Protein AF-A0A0W8D7P4-F1 (afdb_monomer)

Foldseek 3Di:
DDDDDPPPVVVVVVVVVVVVVVVVVVVCLVVLVVVLVVVLDPPDDDDDDDDDDDDDDDDDDDDDDDPPPPVDPPVVVLLVLLVVPDPVSVVVSLVSCLVVLPDLVVLCVSCVVVQLVCLVPQNLPRPSLVSSLVSNVSSCVSVVHCSSPPLSNVLSSVVVRDPLLSVLVVLLVLCVVPSRNVVSVRNLVVSLVSCVVVVPDLVNLCVVNVVVVVVVVVDDDPDSSNVSSVVSNVVNVVVVVVD

Radius of gyration: 23.19 Å; Cα contacts (8 Å, |Δi|>4): 140; chains: 1; bounding box: 66×66×74 Å

Mean predicted aligned error: 15.29 Å

pLDDT: mean 71.5, std 24.11, range [25.22, 95.88]

Secondary structure (DSSP, 8-state):
-----SSSSHHHHHHHHHHHHHHHHHHHHHHHHHHHHTTSS------PPP----------------------TTHHHHHHHHHT--HHHHHHHHHHHHHTT--HHHHHHHHHHHHHHGGGS-GGG-HHHHHHHHHHHHHHHHTT-GGGS-HHHHHHHHHHHS-HHHHHHHHHHHTTSTTTHHHHHHHHHHHHHHHHHTT--HHHHHHHTTHHHHHHTT--SSSHHHHHHHHHHHHHHHHHTT-

Nearest PDB structures (foldseek):
  7xvi-assembly1_A  TM=5.937E-01  e=1.234E-03  Phytophthora infestans
  5zc3-assembly1_A  TM=5.383E-01  e=1.294E-03  Phytophthora capsici
  5zc3-assembly1_B  TM=5.394E-01  e=1.805E-03  Phytophthora capsici
  3rib-assembly2_B  TM=2.902E-01  e=3.979E+00  Homo sapiens

Sequence (243 aa):
MRTPCALLLLVTLVAVIDIASALKKATISKVTARNLLSLTGPNDDTTPESFLQNSGAAHSESATNTEYRIAIPGLSNIAKLASDFSPLTQKVAFQLWLQQQTSPTIVFNLLNAKMLKNMGTNLEKNTELLDWLRYTMAYREMLGSSKFYPDGKIYLHLLNLAPETSLAFFFQSLRKTADLKMVGENLQTAQYKLWWKLRMEPSDLAKSLGITELLESGKVMSDPRFIIYFGYAEVWLRKIKLN

InterPro domains:
  IPR031825 RXLR phytopathogen effector protein [PF16810] (4-132)
  IPR040786 RXLR phytopathogen effector protein, WY-domain [PF18634] (138-188)

Structure (mmCIF, N/CA/C/O backbone):
data_AF-A0A0W8D7P4-F1
#
_entry.id   AF-A0A0W8D7P4-F1
#
loop_
_atom_site.group_PDB
_atom_site.id
_atom_site.type_symbol
_atom_site.label_atom_id
_atom_site.label_alt_id
_atom_site.label_comp_id
_atom_site.label_asym_id
_atom_site.label_entity_id
_atom_site.label_seq_id
_atom_site.pdbx_PDB_ins_code
_atom_site.Cartn_x
_atom_site.Cartn_y
_atom_site.Cartn_z
_atom_site.occupancy
_atom_site.B_iso_or_equiv
_atom_site.auth_seq_id
_atom_site.auth_comp_id
_atom_site.auth_asym_id
_atom_site.auth_atom_id
_atom_site.pdbx_PDB_model_num
ATOM 1 N N . MET A 1 1 ? -5.581 35.857 -52.094 1.00 38.41 1 MET A N 1
ATOM 2 C CA . MET A 1 1 ? -6.481 34.721 -52.395 1.00 38.41 1 MET A CA 1
ATOM 3 C C . MET A 1 1 ? -5.974 33.483 -51.668 1.00 38.41 1 MET A C 1
ATOM 5 O O . MET A 1 1 ? -4.826 33.149 -51.901 1.00 38.41 1 MET A O 1
ATOM 9 N N . ARG A 1 2 ? -6.858 32.835 -50.879 1.00 40.09 2 ARG A N 1
ATOM 10 C CA . ARG A 1 2 ? -6.846 31.420 -50.413 1.00 40.09 2 ARG A CA 1
ATOM 11 C C . ARG A 1 2 ? -5.683 30.992 -49.489 1.00 40.09 2 ARG A C 1
ATOM 13 O O . ARG A 1 2 ? -4.539 31.173 -49.856 1.00 40.09 2 ARG A O 1
ATOM 20 N N . THR A 1 3 ? -5.830 30.374 -48.315 1.00 45.12 3 THR A N 1
ATOM 21 C CA . THR A 1 3 ? -6.933 29.932 -47.426 1.00 45.12 3 THR A CA 1
ATOM 22 C C . THR A 1 3 ? -6.277 29.533 -46.082 1.00 45.12 3 THR A C 1
ATOM 24 O O . THR A 1 3 ? -5.167 29.001 -46.114 1.00 45.12 3 THR A O 1
ATOM 27 N N . PRO A 1 4 ? -6.936 29.701 -44.920 1.00 49.75 4 PRO A N 1
ATOM 28 C CA . PRO A 1 4 ? -6.490 29.171 -43.632 1.00 49.75 4 PRO A CA 1
ATOM 29 C C . PRO A 1 4 ? -7.066 27.759 -43.432 1.00 49.75 4 PRO A C 1
ATOM 31 O O . PRO A 1 4 ? -8.275 27.606 -43.306 1.00 49.75 4 PRO A O 1
ATOM 34 N N . CYS A 1 5 ? -6.234 26.714 -43.428 1.00 46.41 5 CYS A N 1
ATOM 35 C CA . CYS A 1 5 ? -6.723 25.334 -43.241 1.00 46.41 5 CYS A CA 1
ATOM 36 C C . CYS A 1 5 ? -5.917 24.502 -42.228 1.00 46.41 5 CYS A C 1
ATOM 38 O O . CYS A 1 5 ? -6.330 23.405 -41.871 1.00 46.41 5 CYS A O 1
ATOM 40 N N . ALA A 1 6 ? -4.793 25.017 -41.719 1.00 43.00 6 ALA A N 1
ATOM 41 C CA . ALA A 1 6 ? -3.897 24.236 -40.862 1.00 43.00 6 ALA A CA 1
ATOM 42 C C . ALA A 1 6 ? -4.240 24.288 -39.360 1.00 43.00 6 ALA A C 1
ATOM 44 O O . ALA A 1 6 ? -3.878 23.372 -38.629 1.00 43.00 6 ALA A O 1
ATOM 45 N N . LEU A 1 7 ? -4.960 25.312 -38.879 1.00 43.00 7 LEU A N 1
ATOM 46 C CA . LEU A 1 7 ? -5.228 25.462 -37.437 1.00 43.00 7 LEU A CA 1
ATOM 47 C C . LEU A 1 7 ? -6.451 24.683 -36.921 1.00 43.00 7 LEU A C 1
ATOM 49 O O . LEU A 1 7 ? -6.564 24.469 -35.718 1.00 43.00 7 LEU A O 1
ATOM 53 N N . LEU A 1 8 ? -7.350 24.227 -37.798 1.00 42.00 8 LEU A N 1
ATOM 54 C CA . LEU A 1 8 ? -8.586 23.542 -37.386 1.00 42.00 8 LEU A CA 1
ATOM 55 C C . LEU A 1 8 ? -8.423 22.029 -37.155 1.00 42.00 8 LEU A C 1
ATOM 57 O O . LEU A 1 8 ? -9.276 21.429 -36.510 1.00 42.00 8 LEU A O 1
ATOM 61 N N . 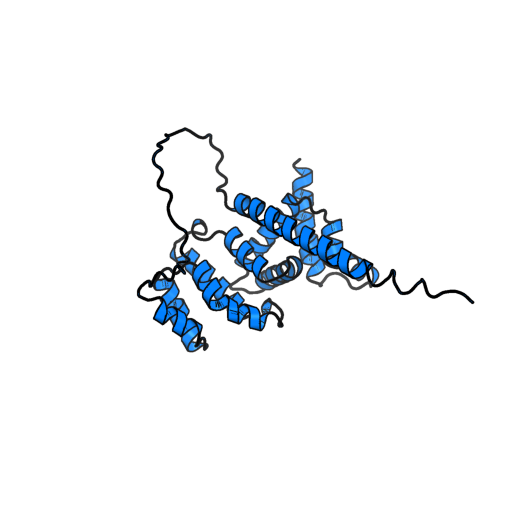LEU A 1 9 ? -7.319 21.417 -37.600 1.00 39.22 9 LEU A N 1
ATOM 62 C CA . LEU A 1 9 ? -7.048 19.986 -37.377 1.00 39.22 9 LEU A CA 1
ATOM 63 C C . LEU A 1 9 ? -6.340 19.684 -36.045 1.00 39.22 9 LEU A C 1
ATOM 65 O O . LEU A 1 9 ? -6.323 18.537 -35.605 1.00 39.22 9 LEU A O 1
ATOM 69 N N . LEU A 1 10 ? -5.787 20.698 -35.372 1.00 37.38 10 LEU A N 1
ATOM 70 C CA . LEU A 1 10 ? -5.053 20.520 -34.112 1.00 37.38 10 LEU A CA 1
ATOM 71 C C . LEU A 1 10 ? -5.969 20.529 -32.876 1.00 37.38 10 LEU A C 1
ATOM 73 O O . LEU A 1 10 ? -5.620 19.951 -31.851 1.00 37.38 10 LEU A O 1
ATOM 77 N N . VAL A 1 11 ? -7.170 21.109 -32.979 1.00 38.22 11 VAL A N 1
ATOM 78 C CA . VAL A 1 11 ? -8.127 21.193 -31.858 1.00 38.22 11 VAL A CA 1
ATOM 79 C C . VAL A 1 11 ? -8.982 19.924 -31.721 1.00 38.22 11 VAL A C 1
ATOM 81 O O . VAL A 1 11 ? -9.426 19.598 -30.625 1.00 38.22 11 VAL A O 1
ATOM 84 N N . THR A 1 12 ? -9.152 19.128 -32.780 1.00 38.56 12 THR A N 1
ATOM 85 C CA . THR A 1 12 ? -9.920 17.871 -32.701 1.00 38.56 12 THR A CA 1
ATOM 86 C C . THR A 1 12 ? -9.100 16.674 -32.213 1.00 38.56 12 THR A C 1
ATOM 88 O O . THR A 1 12 ? -9.683 15.709 -31.725 1.00 38.56 12 THR A O 1
ATOM 91 N N . LEU A 1 13 ? -7.761 16.715 -32.283 1.00 37.06 13 LEU A N 1
ATOM 92 C CA . LEU A 1 13 ? -6.924 15.595 -31.825 1.00 37.06 13 LEU A CA 1
ATOM 93 C C . LEU A 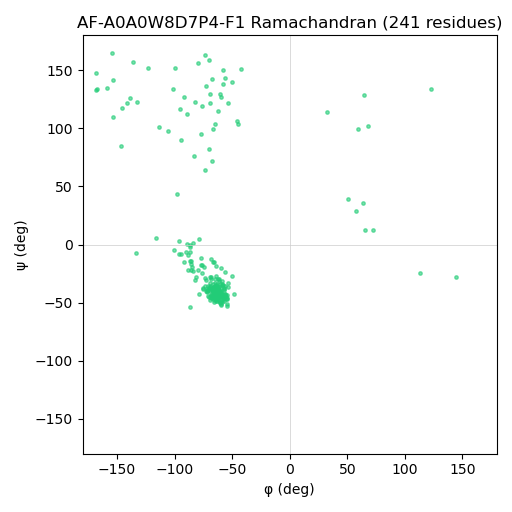1 13 ? -6.801 15.522 -30.292 1.00 37.06 13 LEU A C 1
ATOM 95 O O . LEU A 1 13 ? -6.586 14.444 -29.744 1.00 37.06 13 LEU A O 1
ATOM 99 N N . VAL A 1 14 ? -6.990 16.643 -29.588 1.00 39.34 14 VAL A N 1
ATOM 100 C CA . VAL A 1 14 ? -6.883 16.690 -28.118 1.00 39.34 14 VAL A CA 1
ATOM 101 C C . VAL A 1 14 ? -8.085 16.015 -27.438 1.00 39.34 14 VAL A C 1
ATOM 103 O O . VAL A 1 14 ? -7.920 15.392 -26.397 1.00 39.34 14 VAL A O 1
ATOM 106 N N . ALA A 1 15 ? -9.269 16.012 -28.060 1.00 38.38 15 ALA A N 1
ATOM 107 C CA . ALA A 1 15 ? -10.459 15.371 -27.486 1.00 38.38 15 ALA A CA 1
ATOM 108 C C . ALA A 1 15 ? -10.500 13.835 -27.664 1.00 38.38 15 ALA A C 1
ATOM 110 O O . ALA A 1 15 ? -11.166 13.140 -26.897 1.00 38.38 15 ALA A O 1
ATOM 111 N N . VAL A 1 16 ? -9.781 13.275 -28.646 1.00 37.31 16 VAL A N 1
ATOM 112 C CA . VAL A 1 16 ? -9.759 11.815 -28.892 1.00 37.31 16 VAL A CA 1
ATOM 113 C C . VAL A 1 16 ? -8.790 11.093 -27.946 1.00 37.31 16 VAL A C 1
ATOM 115 O O . VAL A 1 16 ? -9.027 9.940 -27.574 1.00 37.31 16 VAL A O 1
ATOM 118 N N . ILE A 1 17 ? -7.733 11.773 -27.488 1.00 39.72 17 ILE A N 1
ATOM 119 C CA . ILE A 1 17 ? -6.749 11.192 -26.562 1.00 39.72 17 ILE A CA 1
ATOM 120 C C . ILE A 1 17 ? -7.369 10.960 -25.175 1.00 39.72 17 ILE A C 1
ATOM 122 O O . ILE A 1 17 ? -7.095 9.930 -24.552 1.00 39.72 17 ILE A O 1
ATOM 126 N N . ASP A 1 18 ? -8.271 11.828 -24.713 1.00 43.47 18 ASP A N 1
ATOM 127 C CA . ASP A 1 18 ? -8.909 11.665 -23.400 1.00 43.47 18 ASP A CA 1
ATOM 128 C C . ASP A 1 18 ? -9.866 10.467 -23.340 1.00 43.47 18 ASP A C 1
ATOM 130 O O . ASP A 1 18 ? -9.891 9.738 -22.347 1.00 43.47 18 ASP A O 1
ATOM 134 N N . ILE A 1 19 ? -10.595 10.179 -24.421 1.00 36.84 19 ILE A N 1
ATOM 135 C CA . ILE A 1 19 ? -11.551 9.061 -24.444 1.00 36.84 19 ILE A CA 1
ATOM 136 C C . ILE A 1 19 ? -10.812 7.719 -24.470 1.00 36.84 19 ILE A C 1
ATOM 138 O O . ILE A 1 19 ? -11.183 6.804 -23.736 1.00 36.84 19 ILE A O 1
ATOM 142 N N . ALA A 1 20 ? -9.725 7.595 -25.239 1.00 37.03 20 ALA A N 1
ATOM 143 C CA . ALA A 1 20 ? -8.908 6.380 -25.252 1.00 37.03 20 ALA A CA 1
ATOM 144 C C . ALA A 1 20 ? -8.211 6.143 -23.899 1.00 37.03 20 ALA A C 1
ATOM 146 O O . ALA A 1 20 ? -8.159 5.010 -23.412 1.00 37.03 20 ALA A O 1
ATOM 147 N N . SER A 1 21 ? -7.738 7.213 -23.255 1.00 44.66 21 SER A N 1
ATOM 148 C CA . SER A 1 21 ? -7.123 7.169 -21.923 1.00 44.66 21 SER A CA 1
ATOM 149 C C . SER A 1 21 ? -8.130 6.760 -20.849 1.00 44.66 21 SER A C 1
ATOM 151 O O . SER A 1 21 ? -7.854 5.871 -20.041 1.00 44.66 21 SER A O 1
ATOM 153 N N . ALA A 1 22 ? -9.327 7.350 -20.872 1.00 39.66 22 ALA A N 1
ATOM 154 C CA . ALA A 1 22 ? -10.417 7.026 -19.961 1.00 39.66 22 ALA A CA 1
ATOM 155 C C . ALA A 1 22 ? -10.950 5.604 -20.183 1.00 39.66 22 ALA A C 1
ATOM 157 O O . ALA A 1 22 ? -11.201 4.891 -19.212 1.00 39.66 22 ALA A O 1
ATOM 158 N N . LEU A 1 23 ? -11.042 5.141 -21.434 1.00 31.02 23 LEU A N 1
ATOM 159 C CA . LEU A 1 23 ? -11.462 3.780 -21.768 1.00 31.02 23 LEU A CA 1
ATOM 160 C C . LEU A 1 23 ? -10.412 2.748 -21.334 1.00 31.02 23 LEU A C 1
ATOM 162 O O . LEU A 1 23 ? -10.768 1.706 -20.782 1.00 31.02 23 LEU A O 1
ATOM 166 N N . LYS A 1 24 ? -9.115 3.052 -21.488 1.00 41.41 24 LYS A N 1
ATOM 167 C CA . LYS A 1 24 ? -8.018 2.216 -20.978 1.00 41.41 24 LYS A CA 1
ATOM 168 C C . LYS A 1 24 ? -8.020 2.192 -19.448 1.00 41.41 24 LYS A C 1
ATOM 170 O O . LYS A 1 24 ? -7.913 1.119 -18.869 1.00 41.41 24 LYS A O 1
ATOM 175 N N . LYS A 1 25 ? -8.256 3.329 -18.783 1.00 43.59 25 LYS A N 1
ATOM 176 C CA . LYS A 1 25 ? -8.377 3.433 -17.316 1.00 43.59 25 LYS A CA 1
ATOM 177 C C . LYS A 1 25 ? -9.607 2.693 -16.773 1.00 43.59 25 LYS A C 1
ATOM 179 O O . LYS A 1 25 ? -9.494 2.016 -15.757 1.00 43.59 25 LYS A O 1
ATOM 184 N N . ALA A 1 26 ? -10.747 2.741 -17.465 1.00 35.81 26 ALA A N 1
ATOM 185 C CA . ALA A 1 26 ? -11.968 2.013 -17.108 1.00 35.81 26 ALA A CA 1
ATOM 186 C C . ALA A 1 26 ? -11.841 0.500 -17.359 1.00 35.81 26 ALA A C 1
ATOM 188 O O . ALA A 1 26 ? -12.288 -0.306 -16.544 1.00 35.81 26 ALA A O 1
ATOM 189 N N . THR A 1 27 ? -11.177 0.104 -18.448 1.00 35.72 27 THR A N 1
ATOM 190 C CA . THR A 1 27 ? -10.893 -1.306 -18.757 1.00 35.72 27 THR A CA 1
ATOM 191 C C . THR A 1 27 ? -9.886 -1.877 -17.767 1.00 35.72 27 THR A C 1
ATOM 193 O O . THR A 1 27 ? -10.123 -2.952 -17.225 1.00 35.72 27 THR A O 1
ATOM 196 N N . ILE A 1 28 ? -8.830 -1.127 -17.438 1.00 47.91 28 ILE A N 1
ATOM 197 C CA . ILE A 1 28 ? -7.901 -1.469 -16.360 1.00 47.91 28 ILE A CA 1
ATOM 198 C C . ILE A 1 28 ? -8.665 -1.537 -15.040 1.00 47.91 28 ILE A C 1
ATOM 200 O O . ILE A 1 28 ? -8.590 -2.560 -14.400 1.00 47.91 28 ILE A O 1
ATOM 204 N N . SER A 1 29 ? -9.489 -0.562 -14.656 1.00 44.88 29 SER A N 1
ATOM 205 C CA . SER A 1 29 ? -10.264 -0.620 -13.403 1.00 44.88 29 SER A CA 1
ATOM 206 C C . SER A 1 29 ? -11.162 -1.867 -13.308 1.00 44.88 29 SER A C 1
ATOM 208 O O . SER A 1 29 ? -11.170 -2.549 -12.284 1.00 44.88 29 SER A O 1
ATOM 210 N N . LYS A 1 30 ? -11.850 -2.246 -14.395 1.00 38.34 30 LYS A N 1
ATOM 211 C CA . LYS A 1 30 ? -12.759 -3.408 -14.432 1.00 38.34 30 LYS A CA 1
ATOM 212 C C . LYS A 1 30 ? -12.015 -4.751 -14.481 1.00 38.34 30 LYS A C 1
ATOM 214 O O . LYS A 1 30 ? -12.441 -5.713 -13.842 1.00 38.34 30 LYS A O 1
ATOM 219 N N . VAL A 1 31 ? -10.900 -4.822 -15.212 1.00 43.19 31 VAL A N 1
ATOM 220 C CA . VAL A 1 31 ? -10.013 -5.999 -15.279 1.00 43.19 31 VAL A CA 1
ATOM 221 C C . VAL A 1 31 ? -9.226 -6.153 -13.975 1.00 43.19 31 VAL A C 1
ATOM 223 O O . VAL A 1 31 ? -9.126 -7.254 -13.446 1.00 43.19 31 VAL A O 1
ATOM 226 N N . THR A 1 32 ? -8.756 -5.053 -13.399 1.00 48.03 32 THR A N 1
ATOM 227 C CA . THR A 1 32 ? -8.090 -4.971 -12.098 1.00 48.03 32 THR A CA 1
ATOM 228 C C . THR A 1 32 ? -9.042 -5.381 -10.983 1.00 48.03 32 THR A C 1
ATOM 230 O O . THR A 1 32 ? -8.671 -6.237 -10.195 1.00 48.03 32 THR A O 1
ATOM 233 N N . ALA A 1 33 ? -10.299 -4.926 -10.953 1.00 45.09 33 ALA A N 1
ATOM 234 C CA . ALA A 1 33 ? -11.278 -5.391 -9.964 1.00 45.09 33 ALA A CA 1
ATOM 235 C C . ALA A 1 33 ? -11.527 -6.912 -10.044 1.00 45.09 33 ALA A C 1
ATOM 237 O O . ALA A 1 33 ? -11.507 -7.596 -9.021 1.00 45.09 33 ALA A O 1
ATOM 238 N N . ARG A 1 34 ? -11.687 -7.469 -11.255 1.00 44.69 34 ARG A N 1
ATOM 239 C CA . ARG A 1 34 ? -11.856 -8.922 -11.466 1.00 44.69 34 ARG A CA 1
ATOM 240 C C . ARG A 1 34 ? -10.606 -9.722 -11.080 1.00 44.69 34 ARG A C 1
ATOM 242 O O . ARG A 1 34 ? -10.707 -10.740 -10.400 1.00 44.69 34 ARG A O 1
ATOM 249 N N . ASN A 1 35 ? -9.420 -9.244 -11.448 1.00 50.38 35 ASN A N 1
ATOM 250 C CA . ASN A 1 35 ? -8.154 -9.904 -11.130 1.00 50.38 35 ASN A CA 1
ATOM 251 C C . ASN A 1 35 ? -7.774 -9.767 -9.647 1.00 50.38 35 ASN A C 1
ATOM 253 O O . ASN A 1 35 ? -7.162 -10.682 -9.096 1.00 50.38 35 ASN A O 1
ATOM 257 N N . LEU A 1 36 ? -8.167 -8.683 -8.977 1.00 51.09 36 LEU A N 1
ATOM 258 C CA . LEU A 1 36 ? -7.962 -8.483 -7.540 1.00 51.09 36 LEU A CA 1
ATOM 259 C C . LEU A 1 36 ? -8.901 -9.365 -6.701 1.00 51.09 36 LEU A C 1
ATOM 261 O O . LEU A 1 36 ? -8.452 -9.919 -5.702 1.00 51.09 36 LEU A O 1
ATOM 265 N N . LEU A 1 37 ? -10.142 -9.606 -7.145 1.00 47.12 37 LEU A N 1
ATOM 266 C CA . LEU A 1 37 ? -11.035 -10.613 -6.542 1.00 47.12 37 LEU A CA 1
ATOM 267 C C . LEU A 1 37 ? -10.464 -12.042 -6.658 1.00 47.12 37 LEU A C 1
ATOM 269 O O . LEU A 1 37 ? -10.654 -12.865 -5.766 1.00 47.12 37 LEU A O 1
ATOM 273 N N . SER A 1 38 ? -9.679 -12.327 -7.704 1.00 48.56 38 SER A N 1
ATOM 274 C CA . SER A 1 38 ? -8.946 -13.601 -7.832 1.00 48.56 38 SER A CA 1
ATOM 275 C C . SER A 1 38 ? -7.680 -13.696 -6.960 1.00 48.56 38 SER A C 1
ATOM 277 O O . SER A 1 38 ? -7.087 -14.764 -6.858 1.00 48.56 38 SER A O 1
ATOM 279 N N . LEU A 1 39 ? -7.214 -12.592 -6.357 1.00 45.25 3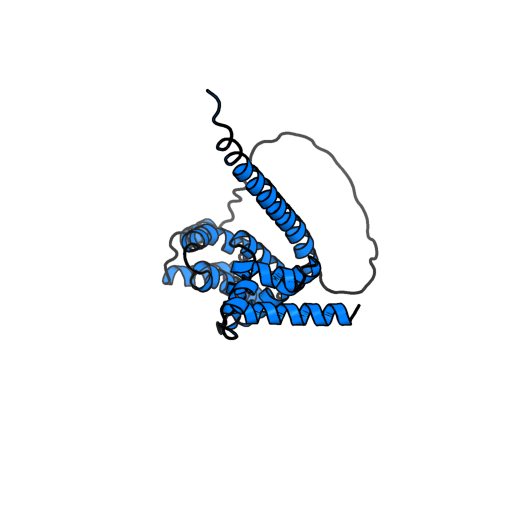9 LEU A N 1
ATOM 280 C CA . LEU A 1 39 ? -6.101 -12.595 -5.390 1.00 45.25 39 LEU A CA 1
ATOM 281 C C . LEU A 1 39 ? -6.575 -12.818 -3.946 1.00 45.25 39 LEU A C 1
ATOM 283 O O . LEU A 1 39 ? -5.742 -12.999 -3.064 1.00 45.25 39 LEU A O 1
ATOM 287 N N . THR A 1 40 ? -7.889 -12.801 -3.702 1.00 42.72 40 THR A N 1
ATOM 288 C CA . THR A 1 40 ? -8.504 -13.051 -2.388 1.00 42.72 40 THR A CA 1
ATOM 289 C C . THR A 1 40 ? -8.972 -14.495 -2.182 1.00 42.72 40 THR A C 1
ATOM 291 O O . THR A 1 40 ? -9.536 -14.796 -1.134 1.00 42.72 40 THR A O 1
ATOM 294 N N . GLY A 1 41 ? -8.741 -15.385 -3.152 1.00 32.22 41 GLY A N 1
ATOM 295 C CA . GLY A 1 41 ? -9.019 -16.813 -3.004 1.00 32.22 41 GLY A CA 1
ATOM 296 C C . GLY A 1 41 ? -8.006 -17.483 -2.067 1.00 32.22 41 GLY A C 1
ATOM 297 O O . GLY A 1 41 ? -6.808 -17.210 -2.197 1.00 32.22 41 GLY A O 1
ATOM 298 N N . PRO A 1 42 ? -8.437 -18.353 -1.136 1.00 35.09 42 PRO A N 1
ATOM 299 C CA . PRO A 1 42 ? -7.517 -19.275 -0.489 1.00 35.09 42 PRO A CA 1
ATOM 300 C C . PRO A 1 42 ? -6.915 -20.161 -1.584 1.00 35.09 42 PRO A C 1
ATOM 302 O O . PRO A 1 42 ? -7.651 -20.705 -2.404 1.00 35.09 42 PRO A O 1
ATOM 305 N N . ASN A 1 43 ? -5.588 -20.287 -1.616 1.00 37.97 43 ASN A N 1
ATOM 306 C CA . ASN A 1 43 ? -4.972 -21.414 -2.303 1.00 37.97 43 ASN A CA 1
ATOM 307 C C . ASN A 1 43 ? -5.368 -22.653 -1.500 1.00 37.97 43 ASN A C 1
ATOM 309 O O . ASN A 1 43 ? -4.778 -22.889 -0.448 1.00 37.97 43 ASN A O 1
ATOM 313 N N . ASP A 1 44 ? -6.381 -23.378 -1.954 1.00 29.84 44 ASP A N 1
ATOM 314 C CA . ASP A 1 44 ? -6.571 -24.754 -1.531 1.00 29.84 44 ASP A CA 1
ATOM 315 C C . ASP A 1 44 ? -6.983 -25.592 -2.734 1.00 29.84 44 ASP A C 1
ATOM 317 O O . ASP A 1 44 ? -7.878 -25.238 -3.507 1.00 29.84 44 ASP A O 1
ATOM 321 N N . ASP A 1 45 ? -6.214 -26.649 -2.918 1.00 35.06 45 ASP A N 1
ATOM 322 C CA . ASP A 1 45 ? -6.282 -27.603 -4.004 1.00 35.06 45 ASP A CA 1
ATOM 323 C C . ASP A 1 45 ? -7.151 -28.749 -3.489 1.00 35.06 45 ASP A C 1
ATOM 325 O O . ASP A 1 45 ? -6.659 -29.639 -2.801 1.00 35.06 45 ASP A O 1
ATOM 329 N N . THR A 1 46 ? -8.470 -28.685 -3.688 1.00 34.81 46 THR A N 1
ATOM 330 C CA . THR A 1 46 ? -9.351 -29.863 -3.601 1.00 34.81 46 THR A CA 1
ATOM 331 C C . THR A 1 46 ? -10.746 -29.577 -4.169 1.00 34.81 46 THR A C 1
ATOM 333 O O . THR A 1 46 ? -11.365 -28.547 -3.922 1.00 34.81 46 THR A O 1
ATOM 336 N N . THR A 1 47 ? -11.197 -30.528 -4.980 1.00 30.75 47 THR A N 1
ATOM 337 C CA . THR A 1 47 ? -12.436 -30.672 -5.765 1.00 30.75 47 THR A CA 1
ATOM 338 C C . THR A 1 47 ? -13.746 -30.261 -5.056 1.00 30.75 47 THR A C 1
ATOM 340 O O . THR A 1 47 ? -13.851 -30.430 -3.842 1.00 30.75 47 THR A O 1
ATOM 343 N N . PRO A 1 48 ? -14.790 -29.796 -5.784 1.00 33.22 48 PRO A N 1
ATOM 344 C CA . PRO A 1 48 ? -16.049 -29.359 -5.186 1.00 33.22 48 PRO A CA 1
ATOM 345 C C . PRO A 1 48 ? -17.074 -30.500 -5.108 1.00 33.22 48 PRO A C 1
ATOM 347 O O . PRO A 1 48 ? -17.422 -31.091 -6.130 1.00 33.22 48 PRO A O 1
ATOM 350 N N . GLU A 1 49 ? -17.628 -30.746 -3.919 1.00 29.16 49 GLU A N 1
ATOM 351 C CA . GLU A 1 49 ? -18.893 -31.470 -3.772 1.00 29.16 49 GLU A CA 1
ATOM 352 C C . GLU A 1 49 ? -20.062 -30.509 -3.517 1.00 29.16 49 GLU A C 1
ATOM 354 O O . GLU A 1 49 ? -20.006 -29.561 -2.735 1.00 29.16 49 GLU A O 1
ATOM 359 N N . SER A 1 50 ? -21.118 -30.790 -4.269 1.00 33.94 50 SER A N 1
ATOM 360 C CA . SER A 1 50 ? -22.442 -30.188 -4.336 1.00 33.94 50 SER A CA 1
ATOM 361 C C . SER A 1 50 ? -23.198 -30.159 -3.011 1.00 33.94 50 SER A C 1
ATOM 363 O O . SER A 1 50 ? -23.244 -31.186 -2.352 1.00 33.94 50 SER A O 1
ATOM 365 N N . PHE A 1 51 ? -23.960 -29.092 -2.738 1.00 26.19 51 PHE A N 1
ATOM 366 C CA . PHE A 1 51 ? -25.257 -29.208 -2.052 1.00 26.19 51 PHE A CA 1
ATOM 367 C C . PHE A 1 51 ? -26.204 -28.041 -2.420 1.00 26.19 51 PHE A C 1
ATOM 369 O O . PHE A 1 51 ? -25.952 -26.890 -2.081 1.00 26.19 51 PHE A O 1
ATOM 376 N N . LEU A 1 52 ? -27.249 -28.400 -3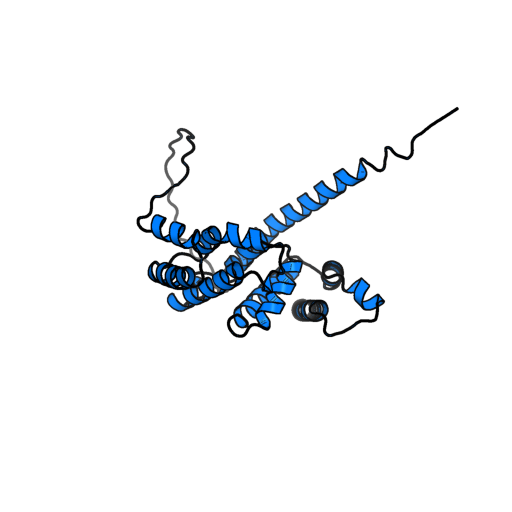.185 1.00 31.14 52 LEU A N 1
ATOM 377 C CA . LEU A 1 52 ? -28.643 -27.903 -3.281 1.00 31.14 52 LEU A CA 1
ATOM 378 C C . LEU A 1 52 ? -28.914 -26.404 -3.006 1.00 31.14 52 LEU A C 1
ATOM 380 O O . LEU A 1 52 ? -28.715 -25.909 -1.906 1.00 31.14 52 LEU A O 1
ATOM 384 N N . GLN A 1 53 ? -29.342 -25.590 -3.978 1.00 33.28 53 GLN A N 1
ATOM 385 C CA . GLN A 1 53 ? -30.659 -25.567 -4.645 1.00 33.28 53 GLN A CA 1
ATOM 386 C C . GLN A 1 53 ? -31.836 -25.326 -3.675 1.00 33.28 53 GLN A C 1
ATOM 388 O O . GLN A 1 53 ? -32.339 -26.260 -3.063 1.00 33.28 53 GLN A O 1
ATOM 393 N N . ASN A 1 54 ? -32.327 -24.081 -3.610 1.00 27.28 54 ASN A N 1
ATOM 394 C CA . ASN A 1 54 ? -33.759 -23.813 -3.464 1.00 27.28 54 ASN A CA 1
ATOM 395 C C . ASN A 1 54 ? -34.137 -22.438 -4.046 1.00 27.28 54 ASN A C 1
ATOM 397 O O . ASN A 1 54 ? -33.393 -21.465 -3.929 1.00 27.28 54 ASN A O 1
ATOM 401 N N . SER A 1 55 ? -35.297 -22.395 -4.691 1.00 32.97 55 SER A N 1
ATOM 402 C CA . SER A 1 55 ? -35.855 -21.305 -5.492 1.00 32.97 55 SER A CA 1
ATOM 403 C C . SER A 1 55 ? -37.226 -20.872 -4.966 1.00 32.97 55 SER A C 1
ATOM 405 O O . SER A 1 55 ? -37.986 -21.715 -4.501 1.00 32.97 55 SER A O 1
ATOM 407 N N . GLY A 1 56 ? -37.579 -19.599 -5.173 1.00 25.22 56 GLY A N 1
ATOM 408 C CA . GLY A 1 56 ? -38.938 -19.045 -5.030 1.00 25.22 56 GLY A CA 1
ATOM 409 C C . GLY A 1 56 ? -38.981 -17.888 -4.022 1.00 25.22 56 GLY A C 1
ATOM 410 O O . GLY A 1 56 ? -38.393 -17.999 -2.958 1.00 25.22 56 GLY A O 1
ATOM 411 N N . ALA A 1 57 ? -39.613 -16.738 -4.255 1.00 26.98 57 ALA A N 1
ATOM 412 C CA . ALA A 1 57 ? -40.584 -16.338 -5.264 1.00 26.98 57 ALA A CA 1
ATOM 413 C C . ALA A 1 57 ? -40.515 -14.813 -5.495 1.00 26.98 57 ALA A C 1
ATOM 415 O O . ALA A 1 57 ? -39.924 -14.068 -4.715 1.00 26.98 57 ALA A O 1
ATOM 416 N N . ALA A 1 58 ? -41.118 -14.374 -6.598 1.00 29.23 58 ALA A N 1
ATOM 417 C CA . ALA A 1 58 ? -41.210 -12.990 -7.031 1.00 29.23 58 ALA A CA 1
ATOM 418 C C . ALA A 1 58 ? -42.082 -12.122 -6.106 1.00 29.23 58 ALA A C 1
ATOM 420 O O . ALA A 1 58 ? -43.170 -12.531 -5.716 1.00 29.23 58 ALA A O 1
ATOM 421 N N . HIS A 1 59 ? -41.658 -10.875 -5.897 1.00 25.73 59 HIS A N 1
ATOM 422 C CA . HIS A 1 59 ? -42.569 -9.735 -5.861 1.00 25.73 59 HIS A CA 1
ATOM 423 C C . HIS A 1 59 ? -41.862 -8.512 -6.450 1.00 25.73 59 HIS A C 1
ATOM 425 O O . HIS A 1 59 ? -40.821 -8.073 -5.968 1.00 25.73 59 HIS A O 1
ATOM 431 N N . SER A 1 60 ? -42.422 -8.016 -7.550 1.00 32.28 60 SER A N 1
ATOM 432 C CA . SER A 1 60 ? -42.121 -6.711 -8.124 1.00 32.28 60 SER A CA 1
ATOM 433 C C . SER A 1 60 ? -42.938 -5.684 -7.355 1.00 32.28 60 SER A C 1
ATOM 435 O O . SER A 1 60 ? -44.155 -5.831 -7.323 1.00 32.28 60 SER A O 1
ATOM 437 N N . GLU A 1 61 ? -42.298 -4.679 -6.755 1.00 28.19 61 GLU A N 1
ATOM 438 C CA . GLU A 1 61 ? -42.827 -3.315 -6.762 1.00 28.19 61 GLU A CA 1
ATOM 439 C C . GLU A 1 61 ? -41.809 -2.271 -6.280 1.00 28.19 61 GLU A C 1
ATOM 441 O O . GLU A 1 61 ? -41.176 -2.394 -5.237 1.00 28.19 61 GLU A O 1
ATOM 446 N N . SER A 1 62 ? -41.755 -1.208 -7.082 1.00 27.58 62 SER A N 1
ATOM 447 C CA . SER A 1 62 ? -41.524 0.188 -6.721 1.00 27.58 62 SER A CA 1
ATOM 448 C C . SER A 1 62 ? -40.155 0.618 -6.185 1.00 27.58 62 SER A C 1
ATOM 450 O O . SER A 1 62 ? -39.808 0.517 -5.010 1.00 27.58 62 SER A O 1
ATOM 452 N N . ALA A 1 63 ? -39.409 1.238 -7.099 1.00 41.59 63 ALA A N 1
ATOM 453 C CA . ALA A 1 63 ? -38.279 2.093 -6.809 1.00 41.59 63 ALA A CA 1
ATOM 454 C C . ALA A 1 63 ? -38.717 3.320 -5.993 1.00 41.59 63 ALA A C 1
ATOM 456 O O . ALA A 1 63 ? -39.379 4.218 -6.510 1.00 41.59 63 ALA A O 1
ATOM 457 N N . THR A 1 64 ? -38.240 3.419 -4.757 1.00 30.20 64 THR A N 1
ATOM 458 C CA . THR A 1 64 ? -38.064 4.710 -4.089 1.00 30.20 64 THR A CA 1
ATOM 459 C C . THR A 1 64 ? -36.688 4.755 -3.452 1.00 30.20 64 THR A C 1
ATOM 461 O O . THR A 1 64 ? -36.346 3.899 -2.640 1.00 30.20 64 THR A O 1
ATOM 464 N N . ASN A 1 65 ? -35.911 5.762 -3.855 1.00 36.94 65 ASN A N 1
ATOM 465 C CA . ASN A 1 65 ? -34.627 6.147 -3.284 1.00 36.94 65 ASN A CA 1
ATOM 466 C C . ASN A 1 65 ? -34.682 6.163 -1.752 1.00 36.94 65 ASN A C 1
ATOM 468 O O . ASN A 1 65 ? -35.186 7.113 -1.157 1.00 36.94 65 ASN A O 1
ATOM 472 N N . THR A 1 66 ? -34.117 5.145 -1.116 1.00 33.16 66 THR A N 1
ATOM 473 C CA . THR A 1 66 ? -33.799 5.176 0.307 1.00 33.16 66 THR A CA 1
ATOM 474 C C . THR A 1 66 ? -32.289 5.142 0.446 1.00 33.16 66 THR A C 1
ATOM 476 O O . THR A 1 66 ? -31.614 4.126 0.299 1.00 33.16 66 THR A O 1
ATOM 479 N N . GLU A 1 67 ? -31.753 6.333 0.688 1.00 36.78 67 GLU A N 1
ATOM 480 C CA . GLU A 1 67 ? -30.461 6.541 1.314 1.00 36.78 67 GLU A CA 1
ATOM 481 C C . GLU A 1 67 ? -30.391 5.611 2.536 1.00 36.78 67 GLU A C 1
ATOM 483 O O . GLU A 1 67 ? -31.079 5.828 3.534 1.00 36.78 67 GLU A O 1
ATOM 488 N N . TYR A 1 68 ? -29.613 4.530 2.435 1.00 34.97 68 TYR A N 1
ATOM 489 C CA . TYR A 1 68 ? -29.352 3.598 3.531 1.00 34.97 68 TYR A CA 1
ATOM 490 C C . TYR A 1 68 ? -28.526 4.308 4.617 1.00 34.97 68 TYR A C 1
ATOM 492 O O . TYR A 1 68 ? -27.344 4.038 4.819 1.00 34.97 68 TYR A O 1
ATOM 500 N N . ARG A 1 69 ? -29.148 5.230 5.352 1.00 37.94 69 ARG A N 1
ATOM 501 C CA . ARG A 1 69 ? -28.685 5.663 6.669 1.00 37.94 69 ARG A CA 1
ATOM 502 C C . ARG A 1 69 ? -29.208 4.660 7.680 1.00 37.94 69 ARG A C 1
ATOM 504 O O . ARG A 1 69 ? -30.174 4.913 8.392 1.00 37.94 69 ARG A O 1
ATOM 511 N N . ILE A 1 70 ? -28.566 3.497 7.731 1.00 34.78 70 ILE A N 1
ATOM 512 C CA . ILE A 1 70 ? -28.730 2.601 8.872 1.00 34.78 70 ILE A CA 1
ATOM 513 C C . ILE A 1 70 ? -28.134 3.350 10.068 1.00 34.78 70 ILE A C 1
ATOM 515 O O . ILE A 1 70 ? -26.916 3.490 10.188 1.00 34.78 70 ILE A O 1
ATOM 519 N N . ALA A 1 71 ? -28.998 3.897 10.920 1.00 35.75 71 ALA A N 1
ATOM 520 C CA . ALA A 1 71 ? -28.613 4.510 12.181 1.00 35.75 71 ALA A CA 1
ATOM 521 C C . ALA A 1 71 ? -28.160 3.401 13.141 1.00 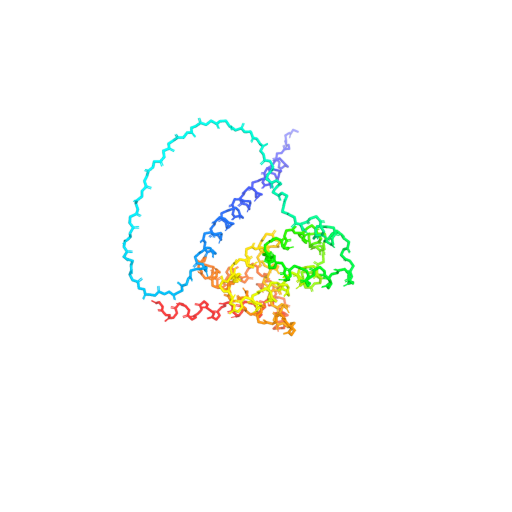35.75 71 ALA A C 1
ATOM 523 O O . ALA A 1 71 ? -28.937 2.910 13.952 1.00 35.75 71 ALA A O 1
ATOM 524 N N . ILE A 1 72 ? -26.903 2.968 13.012 1.00 43.53 72 ILE A N 1
ATOM 525 C CA . ILE A 1 72 ? -26.275 2.067 13.980 1.00 43.53 72 ILE A CA 1
ATOM 526 C C . ILE A 1 72 ? -25.923 2.911 15.215 1.00 43.53 72 ILE A C 1
ATOM 528 O O . ILE A 1 72 ? -25.146 3.870 15.089 1.00 43.53 72 ILE A O 1
ATOM 532 N N . PRO A 1 73 ? -26.476 2.598 16.400 1.00 39.66 73 PRO A N 1
ATOM 533 C CA . PRO A 1 73 ? -26.116 3.280 17.638 1.00 39.66 73 PRO A CA 1
ATOM 534 C C . PRO A 1 73 ? -24.593 3.231 17.835 1.00 39.66 73 PRO A C 1
ATOM 536 O O . PRO A 1 73 ? -24.004 2.156 17.832 1.00 39.66 73 PRO A O 1
ATOM 539 N N . GLY A 1 74 ? -23.946 4.397 17.950 1.00 51.03 74 GLY A N 1
ATOM 540 C CA . GLY A 1 74 ? -22.485 4.527 18.092 1.00 51.03 74 GLY A CA 1
ATOM 541 C C . GLY A 1 74 ? -21.766 5.191 16.908 1.00 51.03 74 GLY A C 1
ATOM 542 O O . GLY A 1 74 ? -20.736 5.837 17.115 1.00 51.03 74 GLY A O 1
ATOM 543 N N . LEU A 1 75 ? -22.331 5.152 15.692 1.00 54.94 75 LEU A N 1
ATOM 544 C CA . LEU A 1 75 ? -21.706 5.773 14.511 1.00 54.94 75 LEU A CA 1
ATOM 545 C C . LEU A 1 75 ? -21.672 7.307 14.563 1.00 54.94 75 LEU A C 1
ATOM 547 O O . LEU A 1 75 ? -20.748 7.911 14.025 1.00 54.94 75 LEU A O 1
ATOM 551 N N . SER A 1 76 ? -22.637 7.952 15.222 1.00 59.50 76 SER A N 1
ATOM 552 C CA . SER A 1 76 ? -22.675 9.416 15.371 1.00 59.50 76 SER A CA 1
ATOM 553 C C . SER A 1 76 ? -21.496 9.945 16.193 1.00 59.50 76 SER A C 1
ATOM 555 O O . SER A 1 76 ? -20.896 10.958 15.837 1.00 59.50 76 SER A O 1
ATOM 557 N N . ASN A 1 77 ? -21.107 9.218 17.243 1.00 63.91 77 ASN A N 1
ATOM 558 C CA . ASN A 1 77 ? -19.931 9.539 18.051 1.00 63.91 77 ASN A CA 1
ATOM 559 C C . ASN A 1 77 ? -18.635 9.281 17.267 1.00 63.91 77 ASN A C 1
ATOM 561 O O . ASN A 1 77 ? -17.705 10.080 17.333 1.00 63.91 77 ASN A O 1
ATOM 565 N N . ILE A 1 78 ? -18.598 8.215 16.462 1.00 61.69 78 ILE A N 1
ATOM 566 C CA . ILE A 1 78 ? -17.471 7.890 15.576 1.00 61.69 78 ILE A CA 1
ATOM 567 C C . ILE A 1 78 ? -17.272 8.957 14.490 1.00 61.69 78 ILE A C 1
ATOM 569 O O . ILE A 1 78 ? -16.152 9.425 14.289 1.00 61.69 78 ILE A O 1
ATOM 573 N N . ALA A 1 79 ? -18.342 9.357 13.803 1.00 62.97 79 ALA A N 1
ATOM 574 C CA . ALA A 1 79 ? -18.287 10.366 12.750 1.00 62.97 79 ALA A CA 1
ATOM 575 C C . ALA A 1 79 ? -17.862 11.733 13.306 1.00 62.97 79 ALA A C 1
ATOM 577 O O . ALA A 1 79 ? -17.064 12.429 12.680 1.00 62.97 79 ALA A O 1
ATOM 578 N N . LYS A 1 80 ? -18.326 12.078 14.514 1.00 66.25 80 LYS A N 1
ATOM 579 C CA . LYS A 1 80 ? -17.916 13.294 15.226 1.00 66.25 80 LYS A CA 1
ATOM 580 C C . LYS A 1 80 ? -16.433 13.276 15.619 1.00 66.25 80 LYS A C 1
ATOM 582 O O . LYS A 1 80 ? -15.755 14.289 15.496 1.00 66.25 80 LYS A O 1
ATOM 587 N N . LEU A 1 81 ? -15.886 12.131 16.034 1.00 62.78 81 LEU A N 1
ATOM 588 C CA . LEU A 1 81 ? -14.438 12.030 16.260 1.00 62.78 81 LEU A CA 1
ATOM 589 C C . LEU A 1 81 ? -13.647 12.143 14.950 1.00 62.78 81 LEU A C 1
ATOM 591 O O . LEU A 1 81 ? -12.599 12.783 14.934 1.00 62.78 81 LEU A O 1
ATOM 595 N N . ALA A 1 82 ? -14.146 11.569 13.850 1.00 61.81 82 ALA A N 1
ATOM 596 C CA . ALA A 1 82 ? -13.509 11.669 12.536 1.00 61.81 82 ALA A CA 1
ATOM 597 C C . ALA A 1 82 ? -13.487 13.111 11.995 1.00 61.81 82 ALA A C 1
ATOM 599 O O . ALA A 1 82 ? -12.517 13.500 11.334 1.00 61.81 82 ALA A O 1
ATOM 600 N N . SER A 1 83 ? -14.503 13.932 12.295 1.00 66.25 83 SER A N 1
ATOM 601 C CA . SER A 1 83 ? -14.498 15.355 11.933 1.00 66.25 83 SER A CA 1
ATOM 602 C C . SER A 1 83 ? -13.437 16.135 12.720 1.00 66.25 83 SER A C 1
ATOM 604 O O . SER A 1 83 ? -12.628 16.826 12.096 1.00 66.25 83 SER A O 1
ATOM 606 N N . ASP A 1 84 ? -13.315 15.896 14.031 1.00 65.19 84 ASP A N 1
ATOM 607 C CA . ASP A 1 84 ? -12.440 16.641 14.961 1.00 65.19 84 ASP A CA 1
ATOM 608 C C . ASP A 1 84 ? -11.097 15.933 15.233 1.00 65.19 84 ASP A C 1
ATOM 610 O O . ASP A 1 84 ? -10.624 15.824 16.367 1.00 65.19 84 ASP A O 1
ATOM 614 N N . PHE A 1 85 ? -10.481 15.418 14.168 1.00 63.47 85 PHE A N 1
ATOM 615 C CA . PHE A 1 85 ? -9.298 14.544 14.193 1.00 63.47 85 PHE A CA 1
ATOM 616 C C . PHE A 1 85 ? -7.990 15.289 14.545 1.00 63.47 85 PHE A C 1
ATOM 618 O O . PHE A 1 85 ? -7.084 15.411 13.725 1.00 63.47 85 PHE A O 1
ATOM 625 N N . SER A 1 86 ? -7.908 15.824 15.765 1.00 64.19 86 SER A N 1
ATOM 626 C CA . SER A 1 86 ? -6.653 16.243 16.402 1.00 64.19 86 SER A CA 1
ATOM 627 C C . SER A 1 86 ? -5.839 15.012 16.852 1.00 64.19 86 SER A C 1
ATOM 629 O O . SER A 1 86 ? -6.430 13.941 17.014 1.00 64.19 86 SER A O 1
ATOM 631 N N . PRO A 1 87 ? -4.526 15.124 17.138 1.00 60.91 87 PRO A N 1
ATOM 632 C CA . PRO A 1 87 ? -3.711 13.982 17.576 1.00 60.91 87 PRO A CA 1
ATOM 633 C C . PRO A 1 87 ? -4.255 13.263 18.825 1.00 60.91 87 PRO A C 1
ATOM 635 O O . PRO A 1 87 ? -4.191 12.037 18.929 1.00 60.91 87 PRO A O 1
ATOM 638 N N . LEU A 1 88 ? -4.839 14.013 19.768 1.00 59.56 88 LEU A N 1
ATOM 639 C CA . LEU A 1 88 ? -5.458 13.452 20.973 1.00 59.56 88 LEU A CA 1
ATOM 640 C C . LEU A 1 88 ? -6.764 12.715 20.636 1.00 59.56 88 LEU A C 1
ATOM 642 O O . LEU A 1 88 ? -6.982 11.594 21.096 1.00 59.56 88 LEU A O 1
ATOM 646 N N . THR A 1 89 ? -7.604 13.311 19.784 1.00 72.88 89 THR A N 1
ATOM 647 C CA . THR A 1 89 ? -8.859 12.703 19.316 1.00 72.88 89 THR A CA 1
ATOM 648 C C . THR A 1 89 ? -8.598 11.441 18.498 1.00 72.88 89 THR A C 1
ATOM 650 O O . THR A 1 89 ? -9.352 10.477 18.585 1.00 72.88 89 THR A O 1
ATOM 653 N N . GLN A 1 90 ? -7.508 11.416 17.733 1.00 72.50 90 GLN A N 1
ATOM 654 C CA . GLN A 1 90 ? -7.142 10.309 16.863 1.00 72.50 90 GLN A CA 1
ATOM 655 C C . GLN A 1 90 ? -6.871 9.021 17.637 1.00 72.50 90 GLN A C 1
ATOM 657 O O . GLN A 1 90 ? -7.419 7.979 17.284 1.00 72.50 90 GLN A O 1
ATOM 662 N N . LYS A 1 91 ? -6.068 9.077 18.707 1.00 78.38 91 LYS A N 1
ATOM 663 C CA . LYS A 1 91 ? -5.766 7.891 19.525 1.00 78.38 91 LYS A CA 1
ATOM 664 C C . LYS A 1 91 ? -7.034 7.311 20.157 1.00 78.38 91 LYS A C 1
ATOM 666 O O . LYS A 1 91 ? -7.224 6.096 20.146 1.00 78.38 91 LYS A O 1
ATOM 671 N N . VAL A 1 92 ? -7.915 8.181 20.656 1.00 83.12 92 VAL A N 1
ATOM 672 C CA . VAL A 1 92 ? -9.206 7.787 21.239 1.00 83.12 92 VAL A CA 1
ATOM 673 C C . VAL A 1 92 ? -10.128 7.188 20.173 1.00 83.12 92 VAL A C 1
ATOM 675 O O . VAL A 1 92 ? -10.711 6.130 20.400 1.00 83.12 92 VAL A O 1
ATOM 678 N N . ALA A 1 93 ? -10.212 7.804 18.989 1.00 84.31 93 ALA A N 1
ATOM 679 C CA . ALA 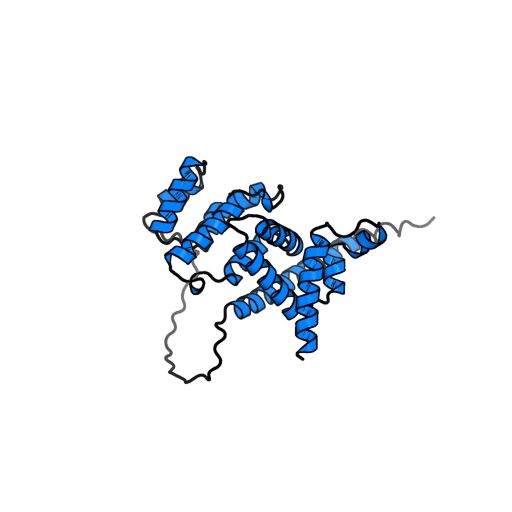A 1 93 ? -10.984 7.281 17.863 1.00 84.31 93 ALA A CA 1
ATOM 680 C C . ALA A 1 93 ? -10.513 5.878 17.473 1.00 84.31 93 ALA A C 1
ATOM 682 O O . ALA A 1 93 ? -11.325 4.968 17.347 1.00 84.31 93 ALA A O 1
ATOM 683 N N . PHE A 1 94 ? -9.199 5.688 17.360 1.00 87.94 94 PHE A N 1
ATOM 684 C CA . PHE A 1 94 ? -8.583 4.407 17.031 1.00 87.94 94 PHE A CA 1
ATOM 685 C C . PHE A 1 94 ? -8.965 3.303 18.013 1.00 87.94 94 PHE A C 1
ATOM 687 O O . PHE A 1 94 ? -9.374 2.220 17.601 1.00 87.94 94 PHE A O 1
ATOM 694 N N . GLN A 1 95 ? -8.854 3.588 19.313 1.00 88.19 95 GLN A N 1
ATOM 695 C CA . GLN A 1 95 ? -9.203 2.636 20.363 1.00 88.19 95 GLN A CA 1
ATOM 696 C C . GLN A 1 95 ? -10.689 2.285 20.319 1.00 88.19 95 GLN A C 1
ATOM 698 O O . GLN A 1 95 ? -11.028 1.106 20.353 1.00 88.19 95 GLN A O 1
ATOM 703 N N . LEU A 1 96 ? -11.566 3.281 20.168 1.00 90.31 96 LEU A N 1
ATOM 704 C CA . LEU A 1 96 ? -13.007 3.058 20.047 1.00 90.31 96 LEU A CA 1
ATOM 705 C C . LEU A 1 96 ? -13.356 2.230 18.806 1.00 90.31 96 LEU A C 1
ATOM 707 O O . LEU A 1 96 ? -14.167 1.312 18.889 1.00 90.31 96 LEU A O 1
ATOM 711 N N . TRP A 1 97 ? -12.735 2.513 17.660 1.00 91.69 97 TRP A N 1
ATOM 712 C CA . TRP A 1 97 ? -12.949 1.744 16.435 1.00 91.69 97 TRP A CA 1
ATOM 713 C C . TRP A 1 97 ? -12.454 0.307 16.556 1.00 91.69 97 TRP A C 1
ATOM 715 O O . TRP A 1 97 ? -13.084 -0.588 16.005 1.00 91.69 97 TRP A O 1
ATOM 725 N N . LEU A 1 98 ? -11.341 0.060 17.250 1.00 92.06 98 LEU A N 1
ATOM 726 C CA . LEU A 1 98 ? -10.885 -1.304 17.523 1.00 92.06 98 LEU A CA 1
ATOM 727 C C . LEU A 1 98 ? -11.835 -2.021 18.491 1.00 92.06 98 LEU A C 1
ATOM 729 O O . LEU A 1 98 ? -12.265 -3.129 18.192 1.00 92.06 98 LEU A O 1
ATOM 733 N N . GLN A 1 99 ? -12.248 -1.372 19.585 1.00 90.44 99 GLN A N 1
ATOM 734 C CA . GLN A 1 99 ? -13.209 -1.930 20.550 1.00 90.44 99 GLN A CA 1
ATOM 735 C C . GLN A 1 99 ? -14.539 -2.319 19.897 1.00 90.44 99 GLN A C 1
ATOM 737 O O . GLN A 1 99 ? -15.108 -3.357 20.222 1.00 90.44 99 GLN A O 1
ATOM 742 N N . GLN A 1 100 ? -15.018 -1.505 18.957 1.00 89.12 100 GLN A N 1
ATOM 743 C CA . GLN A 1 100 ? -16.244 -1.773 18.202 1.00 89.12 100 GLN A CA 1
ATOM 744 C C . GLN A 1 100 ? -16.023 -2.685 16.986 1.00 89.12 100 GLN A C 1
ATOM 746 O O . GLN A 1 100 ? -16.967 -2.949 16.247 1.00 89.12 100 GLN A O 1
ATOM 751 N N . GLN A 1 101 ? -14.792 -3.158 16.762 1.00 91.31 101 GLN A N 1
ATOM 752 C CA . GLN A 1 101 ? -14.405 -3.971 15.608 1.00 91.31 101 GLN A CA 1
ATOM 753 C C . GLN A 1 101 ? -14.843 -3.356 14.271 1.00 91.31 101 GLN A C 1
ATOM 755 O O . GLN A 1 101 ? -15.271 -4.049 13.343 1.00 91.31 101 GLN A O 1
ATOM 760 N N . THR A 1 102 ? -14.732 -2.034 14.161 1.00 91.44 102 THR A N 1
ATOM 761 C CA . THR A 1 102 ? -15.116 -1.297 12.963 1.00 91.44 102 THR A CA 1
ATOM 762 C C . THR A 1 102 ? -14.301 -1.795 11.769 1.00 91.44 102 THR A C 1
ATOM 764 O O . THR A 1 102 ? -13.077 -1.835 11.789 1.00 91.44 102 THR A O 1
ATOM 767 N N . SER A 1 103 ? -14.964 -2.184 10.682 1.00 93.75 103 SER A N 1
ATOM 768 C CA . SER A 1 103 ? -14.242 -2.641 9.490 1.00 93.75 103 SER A CA 1
ATOM 769 C C . SER A 1 103 ? -13.283 -1.553 8.978 1.00 93.75 103 SER A C 1
ATOM 771 O O . SER A 1 103 ? -13.697 -0.392 8.862 1.00 93.75 103 SER A O 1
ATOM 773 N N . PRO A 1 104 ? -12.049 -1.896 8.557 1.00 95.75 104 PRO A N 1
ATOM 774 C CA . PRO A 1 104 ? -11.135 -0.933 7.951 1.00 95.75 104 PRO A CA 1
ATOM 775 C C . PRO A 1 104 ? -11.713 -0.227 6.719 1.00 95.75 104 PRO A C 1
ATOM 777 O O . PRO A 1 104 ? -11.313 0.891 6.421 1.00 95.75 104 PRO A O 1
ATOM 780 N N . THR A 1 105 ? -12.692 -0.820 6.027 1.00 94.75 105 THR A N 1
ATOM 781 C CA . THR A 1 105 ? -13.426 -0.146 4.940 1.00 94.75 105 THR A CA 1
ATOM 782 C C . THR A 1 105 ? -14.272 1.025 5.448 1.00 94.75 105 THR A C 1
ATOM 784 O O . THR A 1 105 ? -14.323 2.068 4.803 1.00 94.75 105 THR A O 1
ATOM 787 N N . ILE A 1 106 ? -14.910 0.891 6.613 1.00 92.50 106 ILE A N 1
ATOM 788 C CA . ILE A 1 106 ? -15.686 1.983 7.218 1.00 92.50 106 ILE A CA 1
ATOM 789 C C . ILE A 1 106 ? -14.735 3.099 7.655 1.00 92.50 106 ILE A C 1
ATOM 791 O O . ILE A 1 106 ? -14.967 4.261 7.332 1.00 92.50 106 ILE A O 1
ATOM 795 N N . VAL A 1 107 ? -13.633 2.748 8.325 1.00 93.50 107 VAL A N 1
ATOM 796 C CA . VAL A 1 107 ? -12.625 3.729 8.757 1.00 93.50 107 VAL A CA 1
ATOM 797 C C . VAL A 1 107 ? -11.990 4.446 7.566 1.00 93.50 107 VAL A C 1
ATOM 799 O O . VAL A 1 107 ? -11.826 5.663 7.609 1.00 93.50 107 VAL A O 1
ATOM 802 N N . PHE A 1 108 ? -11.709 3.728 6.474 1.00 93.38 108 PHE A N 1
ATOM 803 C CA . PHE A 1 108 ? -11.243 4.330 5.225 1.00 93.38 108 PHE A CA 1
ATOM 804 C C . PHE A 1 108 ? -12.207 5.414 4.745 1.00 93.38 108 PHE A C 1
ATOM 806 O O . PHE A 1 108 ? -11.804 6.552 4.534 1.00 93.38 108 PHE A O 1
ATOM 813 N N . ASN A 1 109 ? -13.496 5.084 4.634 1.00 91.25 109 ASN A N 1
ATOM 814 C CA . ASN A 1 109 ? -14.513 6.010 4.144 1.00 91.25 109 ASN A CA 1
ATOM 815 C C . ASN A 1 109 ? -14.650 7.256 5.032 1.00 91.25 109 ASN A C 1
ATOM 817 O O . ASN A 1 109 ? -14.841 8.353 4.512 1.00 91.25 109 ASN A O 1
ATOM 821 N N . LEU A 1 110 ? -14.508 7.104 6.353 1.00 89.25 110 LEU A N 1
ATOM 822 C CA . LEU A 1 110 ? -14.531 8.222 7.303 1.00 89.25 110 LEU A CA 1
ATOM 823 C C . LEU A 1 110 ? -13.335 9.168 7.126 1.00 89.25 110 LEU A C 1
ATOM 825 O O . LEU A 1 110 ? -13.480 10.380 7.274 1.00 89.25 110 LEU A O 1
ATOM 829 N N . LEU A 1 111 ? -12.159 8.626 6.800 1.00 88.31 111 LEU A N 1
ATOM 830 C CA . LEU A 1 111 ? -10.926 9.399 6.636 1.00 88.31 111 LEU A CA 1
ATOM 831 C C . LEU A 1 111 ? -10.688 9.873 5.195 1.00 88.31 111 LEU A C 1
ATOM 833 O O . LEU A 1 111 ? -9.896 10.792 4.982 1.00 88.31 111 LEU A O 1
ATOM 837 N N . ASN A 1 112 ? -11.396 9.305 4.215 1.00 88.19 112 ASN A N 1
ATOM 838 C CA . ASN A 1 112 ? -11.154 9.511 2.787 1.00 88.19 112 ASN A CA 1
ATOM 839 C C . ASN A 1 112 ? -11.158 10.995 2.393 1.00 88.19 112 ASN A C 1
ATOM 841 O O . ASN A 1 112 ? -10.269 11.460 1.688 1.00 88.19 112 ASN A O 1
ATOM 845 N N . ALA A 1 113 ? -12.105 11.783 2.910 1.00 85.00 113 ALA A N 1
ATOM 846 C CA . ALA A 1 113 ? -12.163 13.214 2.613 1.00 85.00 113 ALA A CA 1
ATOM 847 C C . ALA A 1 113 ? -10.895 13.973 3.056 1.00 85.00 113 ALA A C 1
ATOM 849 O O . ALA A 1 113 ? -10.481 14.917 2.385 1.00 85.00 113 ALA A O 1
ATOM 850 N N . LYS A 1 114 ? -10.262 13.571 4.167 1.00 85.06 114 LYS A N 1
ATOM 851 C CA . LYS A 1 114 ? -9.011 14.171 4.661 1.00 85.06 114 LYS A CA 1
ATOM 852 C C . LYS A 1 114 ? -7.800 13.652 3.894 1.00 85.06 114 LYS A C 1
ATOM 854 O O . LYS A 1 114 ? -6.978 14.451 3.457 1.00 85.06 114 LYS A O 1
ATOM 859 N N . MET A 1 115 ? -7.761 12.346 3.623 1.00 89.12 115 MET A N 1
ATOM 860 C CA . MET A 1 115 ? -6.738 11.743 2.765 1.00 89.12 115 MET A CA 1
ATOM 861 C C . MET A 1 115 ? -6.683 12.445 1.404 1.00 89.12 115 MET A C 1
ATOM 863 O O . MET A 1 115 ? -5.604 12.829 0.966 1.00 89.12 115 MET A O 1
ATOM 867 N N . LEU A 1 116 ? -7.840 12.678 0.773 1.00 85.94 116 LEU A N 1
ATOM 868 C CA . LEU A 1 116 ? -7.940 13.343 -0.526 1.00 85.94 116 LEU A CA 1
ATOM 869 C C . LEU A 1 116 ? -7.528 14.819 -0.484 1.00 85.94 116 LEU A C 1
ATOM 871 O O . LEU A 1 116 ? -6.924 15.300 -1.437 1.00 85.94 116 LEU A O 1
ATOM 875 N N . LYS A 1 117 ? -7.785 15.540 0.615 1.00 82.81 117 LYS A N 1
ATOM 876 C CA . LYS A 1 117 ? -7.271 16.913 0.786 1.00 82.81 117 LYS A CA 1
ATOM 877 C C . LYS A 1 117 ? -5.743 16.946 0.839 1.00 82.81 117 LYS A C 1
ATOM 879 O O . LYS A 1 117 ? -5.133 17.853 0.281 1.00 82.81 117 LYS A O 1
ATOM 884 N N . ASN A 1 118 ? -5.135 15.930 1.446 1.00 77.38 118 ASN A N 1
ATOM 885 C CA . ASN A 1 118 ? -3.686 15.836 1.621 1.00 77.38 118 ASN A CA 1
ATOM 886 C C . ASN A 1 118 ? -2.973 15.134 0.446 1.00 77.38 118 ASN A C 1
ATOM 888 O O . ASN A 1 118 ? -1.748 15.043 0.444 1.00 77.38 118 ASN A O 1
ATOM 892 N N . MET A 1 119 ? -3.698 14.696 -0.591 1.00 73.25 119 MET A N 1
ATOM 893 C CA . MET A 1 119 ? -3.140 14.066 -1.805 1.00 73.25 119 MET A CA 1
ATOM 894 C C . MET A 1 119 ? -2.248 14.991 -2.646 1.00 73.25 119 MET A C 1
ATOM 896 O O . MET A 1 119 ? -1.472 14.506 -3.463 1.00 73.25 119 MET A O 1
ATOM 900 N N . GLY A 1 120 ? -2.346 16.315 -2.465 1.00 61.84 120 GLY A N 1
ATOM 901 C CA . GLY A 1 120 ? -1.413 17.273 -3.074 1.00 61.84 120 GLY A CA 1
ATOM 902 C C . GLY A 1 120 ? 0.006 17.193 -2.492 1.00 61.84 120 GLY A C 1
ATOM 903 O O . GLY A 1 120 ? 0.940 17.756 -3.057 1.00 61.84 120 GLY A O 1
ATOM 904 N N . THR A 1 121 ? 0.174 16.486 -1.370 1.00 62.94 121 THR A N 1
ATOM 905 C CA . THR A 1 121 ? 1.470 16.118 -0.793 1.00 62.94 121 THR A CA 1
ATOM 906 C C . THR A 1 121 ? 1.807 14.674 -1.167 1.00 62.94 121 THR A C 1
ATOM 908 O O . THR A 1 121 ? 0.904 13.871 -1.396 1.00 62.94 121 THR A O 1
ATOM 911 N N . ASN A 1 122 ? 3.098 14.324 -1.249 1.00 79.38 122 ASN A N 1
ATOM 912 C CA . ASN A 1 122 ? 3.507 12.942 -1.523 1.00 79.38 122 ASN A CA 1
ATOM 913 C C . ASN A 1 122 ? 2.780 11.959 -0.588 1.00 79.38 122 ASN A C 1
ATOM 915 O O . ASN A 1 122 ? 2.658 12.233 0.608 1.00 79.38 122 ASN A O 1
ATOM 919 N N . LEU A 1 123 ? 2.354 10.803 -1.109 1.00 86.75 123 LEU A N 1
ATOM 920 C CA . LEU A 1 123 ? 1.581 9.808 -0.352 1.00 86.75 123 LEU A CA 1
ATOM 921 C C . LEU A 1 123 ? 2.261 9.397 0.963 1.00 86.75 123 LEU A C 1
ATOM 923 O O . LEU A 1 123 ? 1.570 9.166 1.952 1.00 86.75 123 LEU A O 1
ATOM 927 N N . GLU A 1 124 ? 3.600 9.372 1.018 1.00 86.38 124 GLU A N 1
ATOM 928 C CA . GLU A 1 124 ? 4.338 9.057 2.247 1.00 86.38 124 GLU A CA 1
ATOM 929 C C . GLU A 1 124 ? 4.182 10.086 3.381 1.00 86.38 124 GLU A C 1
ATOM 931 O O . GLU A 1 124 ? 4.528 9.790 4.521 1.00 86.38 124 GLU A O 1
ATOM 936 N N . LYS A 1 125 ? 3.673 11.289 3.091 1.00 88.00 125 LYS A N 1
ATOM 937 C CA . LYS A 1 125 ? 3.421 12.355 4.076 1.00 88.00 125 LYS A CA 1
ATOM 938 C C . LYS A 1 125 ? 1.954 12.443 4.494 1.00 88.00 125 LYS A C 1
ATOM 940 O O . LYS A 1 125 ? 1.625 13.232 5.375 1.00 88.00 125 LYS A O 1
ATOM 945 N N . ASN A 1 126 ? 1.079 11.651 3.876 1.00 90.25 126 ASN A N 1
ATOM 946 C CA . ASN A 1 126 ? -0.343 11.646 4.180 1.00 90.25 126 ASN A CA 1
ATOM 947 C C . ASN A 1 126 ? -0.589 10.886 5.489 1.00 90.25 126 ASN A C 1
ATOM 949 O O . ASN A 1 126 ? -0.687 9.658 5.506 1.00 90.25 126 ASN A O 1
ATOM 953 N N . THR A 1 127 ? -0.654 11.623 6.596 1.00 89.19 127 THR A N 1
ATOM 954 C CA . THR A 1 127 ? -0.816 11.063 7.942 1.00 89.19 127 THR A CA 1
ATOM 955 C C . THR A 1 127 ? -2.063 10.197 8.054 1.00 89.19 127 THR A C 1
ATOM 957 O O . THR A 1 127 ? -1.979 9.064 8.510 1.00 89.19 127 THR A O 1
ATOM 960 N N . GLU A 1 128 ? -3.196 10.652 7.522 1.00 89.62 128 GLU A N 1
ATOM 961 C CA . GLU A 1 128 ? -4.464 9.930 7.576 1.00 89.62 128 GLU A CA 1
ATOM 962 C C . GLU A 1 128 ? -4.397 8.593 6.836 1.00 89.62 128 GLU A C 1
ATOM 964 O O . GLU A 1 128 ? -4.971 7.602 7.292 1.00 89.62 128 GLU A O 1
ATOM 969 N N . LEU A 1 129 ? -3.666 8.545 5.719 1.00 92.69 129 LEU A N 1
ATOM 970 C CA . LEU A 1 129 ? -3.421 7.312 4.981 1.00 92.69 129 LEU A CA 1
ATOM 971 C C . LEU A 1 129 ? -2.567 6.326 5.784 1.00 92.69 129 LEU A C 1
ATOM 973 O O . LEU A 1 129 ? -2.914 5.148 5.884 1.00 92.69 129 LEU A O 1
ATOM 977 N N . LEU A 1 130 ? -1.465 6.801 6.369 1.00 93.31 130 LEU A N 1
ATOM 978 C CA . LEU A 1 130 ? -0.590 5.972 7.201 1.00 93.31 130 LEU A CA 1
ATOM 979 C C . LEU A 1 130 ? -1.325 5.449 8.435 1.00 93.31 130 LEU A C 1
ATOM 981 O O . LEU A 1 130 ? -1.189 4.279 8.795 1.00 93.31 130 LEU A O 1
ATOM 985 N N . ASP A 1 131 ? -2.154 6.282 9.051 1.00 91.75 131 ASP A N 1
ATOM 986 C CA . ASP A 1 131 ? -2.920 5.898 10.226 1.00 91.75 131 ASP A CA 1
ATOM 987 C C . ASP A 1 131 ? -4.034 4.920 9.872 1.00 91.75 131 ASP A C 1
ATOM 989 O O . ASP A 1 131 ? -4.250 3.951 10.591 1.00 91.75 131 ASP A O 1
ATOM 993 N N . TRP A 1 132 ? -4.674 5.048 8.714 1.00 95.06 132 TRP A N 1
ATOM 994 C CA . TRP A 1 132 ? -5.575 4.001 8.246 1.00 95.06 132 TRP A CA 1
ATOM 995 C C . TRP A 1 132 ? -4.865 2.656 8.006 1.00 95.06 132 TRP A C 1
ATOM 997 O O . TRP A 1 132 ? -5.412 1.599 8.341 1.00 95.06 132 TRP A O 1
ATOM 1007 N N . LEU A 1 133 ? -3.636 2.657 7.479 1.00 95.88 133 LEU A N 1
ATOM 1008 C CA . LEU A 1 133 ? -2.855 1.423 7.323 1.00 95.88 133 LEU A CA 1
ATOM 1009 C C . LEU A 1 133 ? -2.532 0.789 8.682 1.00 95.88 133 LEU A C 1
ATOM 1011 O O . LEU A 1 133 ? -2.748 -0.413 8.858 1.00 95.88 133 LEU A O 1
ATOM 1015 N N . ARG A 1 134 ? -2.098 1.592 9.660 1.00 94.75 134 ARG A N 1
ATOM 1016 C CA . ARG A 1 134 ? -1.861 1.143 11.044 1.00 94.75 134 ARG A CA 1
ATOM 1017 C C . ARG A 1 134 ? -3.123 0.573 11.679 1.00 94.75 134 ARG A C 1
ATOM 1019 O O . ARG A 1 134 ? -3.071 -0.491 12.290 1.00 94.75 134 ARG A O 1
ATOM 1026 N N . TYR A 1 135 ? -4.260 1.237 11.477 1.00 94.50 135 TYR A N 1
ATOM 1027 C CA . TYR A 1 135 ? -5.558 0.774 11.961 1.00 94.50 135 TYR A CA 1
ATOM 1028 C C . TYR A 1 135 ? -5.874 -0.603 11.397 1.00 94.50 135 TYR A C 1
ATOM 1030 O O . TYR A 1 135 ? -6.241 -1.521 12.123 1.00 94.50 135 TYR A O 1
ATOM 1038 N N . THR A 1 136 ? -5.686 -0.750 10.088 1.00 94.94 136 THR A N 1
ATOM 1039 C CA . THR A 1 136 ? -5.964 -1.993 9.378 1.00 94.94 136 THR A CA 1
ATOM 1040 C C . THR A 1 136 ? -5.090 -3.136 9.893 1.00 94.94 136 THR A C 1
ATOM 1042 O O . THR A 1 136 ? -5.570 -4.264 9.994 1.00 94.94 136 THR A O 1
ATOM 1045 N N . MET A 1 137 ? -3.827 -2.868 10.245 1.00 93.19 137 MET A N 1
ATOM 1046 C CA . MET A 1 137 ? -2.953 -3.883 10.845 1.00 93.19 137 MET A CA 1
ATOM 1047 C C . MET A 1 137 ? -3.403 -4.260 12.253 1.00 93.19 137 MET A C 1
ATOM 1049 O O . MET A 1 137 ? -3.581 -5.446 12.517 1.00 93.19 137 MET A O 1
ATOM 1053 N N . ALA A 1 138 ? -3.685 -3.276 13.109 1.00 92.81 138 ALA A N 1
ATOM 1054 C CA . ALA A 1 138 ? -4.192 -3.524 14.458 1.00 92.81 138 ALA A CA 1
ATOM 1055 C C . ALA A 1 138 ? -5.524 -4.297 14.441 1.00 92.81 138 ALA A C 1
ATOM 1057 O O . ALA A 1 138 ? -5.741 -5.198 15.245 1.00 92.81 138 ALA A O 1
ATOM 1058 N N . TYR A 1 139 ? -6.399 -4.003 13.477 1.00 93.94 139 TYR A N 1
ATOM 1059 C CA . TYR A 1 139 ? -7.650 -4.727 13.267 1.00 93.94 139 TYR A CA 1
ATOM 1060 C C . TYR A 1 139 ? -7.415 -6.203 12.906 1.00 93.94 139 TYR A C 1
ATOM 1062 O O . TYR A 1 139 ? -8.065 -7.089 13.458 1.00 93.94 139 TYR A O 1
ATOM 1070 N N . ARG A 1 140 ? -6.471 -6.487 11.997 1.00 92.81 140 ARG A N 1
ATOM 1071 C CA . ARG A 1 140 ? -6.099 -7.866 11.627 1.00 92.81 140 ARG A CA 1
ATOM 1072 C C . ARG A 1 140 ? -5.504 -8.632 12.803 1.00 92.81 140 ARG A C 1
ATOM 1074 O O . ARG A 1 140 ? -5.828 -9.803 12.979 1.00 92.81 140 ARG A O 1
ATOM 1081 N N . GLU A 1 141 ? -4.632 -7.977 13.564 1.00 91.31 141 GLU A N 1
ATOM 1082 C CA . GLU A 1 141 ? -3.970 -8.548 14.737 1.00 91.31 141 GLU A CA 1
ATOM 1083 C C . GLU A 1 141 ? -4.984 -8.892 15.829 1.00 91.31 141 GLU A C 1
ATOM 1085 O O . GLU A 1 141 ? -4.998 -10.018 16.316 1.00 91.31 141 GLU A O 1
ATOM 1090 N N . MET A 1 142 ? -5.906 -7.972 16.127 1.00 90.50 142 MET A N 1
ATOM 1091 C CA . MET A 1 142 ? -6.994 -8.186 17.083 1.00 90.50 142 MET A CA 1
ATOM 1092 C C . MET A 1 142 ? -7.864 -9.400 16.725 1.00 90.50 142 MET A C 1
ATOM 1094 O O . MET A 1 142 ? -8.300 -10.127 17.613 1.00 90.50 142 MET A O 1
ATOM 1098 N N . LEU A 1 143 ? -8.115 -9.633 15.434 1.00 88.75 143 LEU A N 1
ATOM 1099 C CA . LEU A 1 143 ? -8.884 -10.788 14.962 1.00 88.75 143 LEU A CA 1
ATOM 1100 C C . LEU A 1 143 ? -8.026 -12.046 14.739 1.00 88.75 143 LEU A C 1
ATOM 1102 O O . LEU A 1 143 ? -8.544 -13.077 14.311 1.00 88.75 143 LEU A O 1
ATOM 1106 N N . GLY A 1 144 ? -6.716 -11.974 14.985 1.00 84.62 144 GLY A N 1
ATOM 1107 C CA . GLY A 1 144 ? -5.782 -13.092 14.853 1.00 84.62 144 GLY A CA 1
ATOM 1108 C C . GLY A 1 144 ? -5.605 -13.618 13.425 1.00 84.62 144 GLY A C 1
ATOM 1109 O O . GLY A 1 144 ? -5.069 -14.709 13.235 1.00 84.62 144 GLY A O 1
ATOM 1110 N N . SER A 1 145 ? -6.073 -12.900 12.396 1.00 79.69 145 SER A N 1
ATOM 1111 C CA . SER A 1 145 ? -5.966 -13.378 11.017 1.00 79.69 145 SER A CA 1
ATOM 1112 C C . SER A 1 145 ? -6.056 -12.276 9.965 1.00 79.69 145 SER A C 1
ATOM 1114 O O . SER A 1 145 ? -6.982 -11.465 9.934 1.00 79.69 145 SER A O 1
ATOM 1116 N N . SER A 1 146 ? -5.153 -12.338 8.985 1.00 76.62 146 SER A N 1
ATOM 1117 C CA . SER A 1 146 ? -5.222 -11.527 7.764 1.00 76.62 146 SER A CA 1
ATOM 1118 C C . SER A 1 146 ? -6.411 -11.889 6.862 1.00 76.62 146 SER A C 1
ATOM 1120 O O . SER A 1 146 ? -6.775 -11.090 5.998 1.00 76.62 146 SER A O 1
ATOM 1122 N N . LYS A 1 147 ? -7.065 -13.045 7.078 1.00 79.38 147 LYS A N 1
ATOM 1123 C CA . LYS A 1 147 ? -8.250 -13.481 6.315 1.00 79.38 147 LYS A CA 1
ATOM 1124 C C . LYS A 1 147 ? -9.433 -12.521 6.461 1.00 79.38 147 LYS A C 1
ATOM 1126 O O . LYS A 1 147 ? -10.188 -12.342 5.509 1.00 79.38 147 LYS A O 1
ATOM 1131 N N . PHE A 1 148 ? -9.572 -11.860 7.612 1.00 82.50 148 PHE A N 1
ATOM 1132 C CA . PHE A 1 148 ? -10.666 -10.913 7.853 1.00 82.50 148 PHE A CA 1
ATOM 1133 C C . PHE A 1 148 ? -10.549 -9.643 7.007 1.00 82.50 148 PHE A C 1
ATOM 1135 O O . PHE A 1 148 ? -11.554 -9.035 6.630 1.00 82.50 148 PHE A O 1
ATOM 1142 N N . TYR A 1 149 ? -9.324 -9.261 6.642 1.00 90.44 149 TYR A N 1
ATOM 1143 C CA . TYR A 1 149 ? -9.091 -8.125 5.765 1.00 90.44 149 TYR A CA 1
ATOM 1144 C C . TYR A 1 149 ? -7.859 -8.366 4.888 1.00 90.44 149 TYR A C 1
ATOM 1146 O O . TYR A 1 149 ? -6.780 -7.926 5.260 1.00 90.44 149 TYR A O 1
ATOM 1154 N N . PRO A 1 150 ? -7.966 -9.056 3.740 1.00 90.94 150 PRO A N 1
ATOM 1155 C CA . PRO A 1 150 ? -6.806 -9.451 2.936 1.00 90.94 150 PRO A CA 1
ATOM 1156 C C . PRO A 1 150 ? -6.119 -8.261 2.252 1.00 90.94 150 PRO A C 1
ATOM 1158 O O . PRO A 1 150 ? -6.733 -7.217 2.027 1.00 90.94 150 PRO A O 1
ATOM 1161 N N . ASP A 1 151 ? -4.849 -8.423 1.869 1.00 90.12 151 ASP A N 1
ATOM 1162 C CA . ASP A 1 151 ? -4.057 -7.362 1.218 1.00 90.12 151 ASP A CA 1
ATOM 1163 C C . ASP A 1 151 ? -4.693 -6.863 -0.082 1.00 90.12 151 ASP A C 1
ATOM 1165 O O . ASP A 1 151 ? -4.629 -5.674 -0.373 1.00 90.12 151 ASP A O 1
ATOM 1169 N N . GLY A 1 152 ? -5.404 -7.729 -0.813 1.00 88.62 152 GLY A N 1
ATOM 1170 C CA . GLY A 1 152 ? -6.168 -7.327 -1.997 1.00 88.62 152 GLY A CA 1
ATOM 1171 C C . GLY A 1 152 ? -7.237 -6.265 -1.705 1.00 88.62 152 GLY A C 1
ATOM 1172 O O . GLY A 1 152 ? -7.436 -5.367 -2.520 1.00 88.62 152 GLY A O 1
ATOM 1173 N N . LYS A 1 153 ? -7.884 -6.302 -0.527 1.00 91.56 153 LYS A N 1
ATOM 1174 C CA . LYS A 1 153 ? -8.836 -5.252 -0.121 1.00 91.56 153 LYS A CA 1
ATOM 1175 C C . LYS A 1 153 ? -8.126 -3.944 0.209 1.00 91.56 153 LYS A C 1
ATOM 1177 O O . LYS A 1 153 ? -8.632 -2.889 -0.159 1.00 91.56 153 LYS A O 1
ATOM 1182 N N . ILE A 1 154 ? -6.964 -3.999 0.868 1.00 94.44 154 ILE A N 1
ATOM 1183 C CA . ILE A 1 154 ? -6.142 -2.800 1.096 1.00 94.44 154 ILE A CA 1
ATOM 1184 C C . ILE A 1 154 ? -5.760 -2.186 -0.249 1.00 94.44 154 ILE A C 1
ATOM 1186 O O . ILE A 1 154 ? -6.009 -1.009 -0.482 1.00 94.44 154 ILE A O 1
ATOM 1190 N N . TYR A 1 155 ? -5.228 -3.006 -1.152 1.00 93.62 155 TYR A N 1
ATOM 1191 C CA . TYR A 1 155 ? -4.790 -2.592 -2.477 1.00 93.62 155 TYR A CA 1
ATOM 1192 C C . TYR A 1 155 ? -5.891 -1.875 -3.269 1.00 93.62 155 TYR A C 1
ATOM 1194 O O . TYR A 1 155 ? -5.655 -0.812 -3.832 1.00 93.62 155 TYR A O 1
ATOM 1202 N N . LEU A 1 156 ? -7.112 -2.423 -3.268 1.00 91.31 156 LEU A N 1
ATOM 1203 C CA . LEU A 1 156 ? -8.273 -1.827 -3.937 1.00 91.31 156 LEU A CA 1
ATOM 1204 C C . LEU A 1 156 ? -8.606 -0.423 -3.424 1.00 91.31 156 LEU A C 1
ATOM 1206 O O . LEU A 1 156 ? -8.878 0.468 -4.224 1.00 91.31 156 LEU A O 1
ATOM 1210 N N . HIS A 1 157 ? -8.569 -0.212 -2.108 1.00 93.19 157 HIS A N 1
ATOM 1211 C CA . HIS A 1 157 ? -8.785 1.120 -1.536 1.00 93.19 157 HIS A CA 1
ATOM 1212 C C . HIS A 1 157 ? -7.705 2.104 -1.978 1.00 93.19 157 HIS A C 1
ATOM 1214 O O . HIS A 1 157 ? -8.012 3.232 -2.349 1.00 93.19 157 HIS A O 1
ATOM 1220 N N . LEU A 1 158 ? -6.450 1.658 -2.024 1.00 93.31 158 LEU A N 1
ATOM 1221 C CA . LEU A 1 158 ? -5.327 2.496 -2.442 1.00 93.31 158 LEU A CA 1
ATOM 1222 C C . LEU A 1 158 ? -5.391 2.865 -3.931 1.00 93.31 158 LEU A C 1
ATOM 1224 O O . LEU A 1 158 ? -5.116 4.012 -4.280 1.00 93.31 158 LEU A O 1
ATOM 1228 N N . LEU A 1 159 ? -5.841 1.951 -4.796 1.00 90.00 159 LEU A N 1
ATOM 1229 C CA . LEU A 1 159 ? -6.101 2.235 -6.216 1.00 90.00 159 LEU A CA 1
ATOM 1230 C C . LEU A 1 159 ? -7.167 3.304 -6.446 1.00 90.00 159 LEU A C 1
ATOM 1232 O O . LEU A 1 159 ? -7.126 4.004 -7.457 1.00 90.00 159 LEU A O 1
ATOM 1236 N N . ASN A 1 160 ? -8.127 3.425 -5.529 1.00 88.19 160 ASN A N 1
ATOM 1237 C CA . ASN A 1 160 ? -9.139 4.474 -5.599 1.00 88.19 160 ASN A CA 1
ATOM 1238 C C . ASN A 1 160 ? -8.589 5.841 -5.168 1.00 88.19 160 ASN A C 1
ATOM 1240 O O . ASN A 1 160 ? -9.206 6.857 -5.483 1.00 88.19 160 ASN A O 1
ATOM 1244 N N . LEU A 1 161 ? -7.448 5.879 -4.471 1.00 88.12 161 LEU A N 1
ATOM 1245 C CA . LEU A 1 161 ? -6.795 7.123 -4.073 1.00 88.12 161 LEU A CA 1
ATOM 1246 C C . LEU A 1 161 ? -5.865 7.633 -5.161 1.00 88.12 161 LEU A C 1
ATOM 1248 O O . LEU A 1 161 ? -5.992 8.780 -5.571 1.00 88.12 161 LEU A O 1
ATOM 1252 N N . ALA A 1 162 ? -4.933 6.804 -5.630 1.00 89.38 162 ALA A N 1
ATOM 1253 C CA . ALA A 1 162 ? -3.818 7.273 -6.441 1.00 89.38 162 ALA A CA 1
ATOM 1254 C C . ALA A 1 162 ? -3.535 6.378 -7.658 1.00 89.38 162 ALA A C 1
ATOM 1256 O O . ALA A 1 162 ? -3.875 5.193 -7.660 1.00 89.38 162 ALA A O 1
ATOM 1257 N N . PRO A 1 163 ? -2.881 6.924 -8.701 1.00 89.88 163 PRO A N 1
ATOM 1258 C CA . PRO A 1 163 ? -2.417 6.134 -9.834 1.00 89.88 163 PRO A CA 1
ATOM 1259 C C . PRO A 1 163 ? -1.467 5.004 -9.417 1.00 89.88 163 PRO A C 1
ATOM 1261 O O . PRO A 1 163 ? -0.673 5.146 -8.489 1.00 89.88 163 PRO A O 1
ATOM 1264 N N . GLU A 1 164 ? -1.491 3.916 -10.185 1.00 90.62 164 GLU A N 1
ATOM 1265 C CA . GLU A 1 164 ? -0.671 2.710 -9.994 1.00 90.62 164 GLU A CA 1
ATOM 1266 C C . GLU A 1 164 ? 0.825 3.005 -9.770 1.00 90.62 164 GLU A C 1
ATOM 1268 O O . GLU A 1 164 ? 1.462 2.429 -8.889 1.00 90.62 164 GLU A O 1
ATOM 1273 N N . THR A 1 165 ? 1.385 3.936 -10.545 1.00 88.88 165 THR A N 1
ATOM 1274 C CA . THR A 1 165 ? 2.796 4.333 -10.456 1.00 88.88 165 THR A CA 1
ATOM 1275 C C . THR A 1 165 ? 3.103 5.062 -9.150 1.00 88.88 165 THR A C 1
ATOM 1277 O O . THR A 1 165 ? 4.091 4.746 -8.492 1.00 88.88 165 THR A O 1
ATOM 1280 N N . SER A 1 166 ? 2.236 5.984 -8.720 1.00 91.31 166 SER A N 1
ATOM 1281 C CA . SER A 1 166 ? 2.345 6.662 -7.421 1.00 91.31 166 SER A CA 1
ATOM 1282 C C . SER A 1 166 ? 2.273 5.668 -6.262 1.00 91.31 166 SER A C 1
ATOM 1284 O O . SER A 1 166 ? 3.038 5.778 -5.305 1.00 91.31 166 SER A O 1
ATOM 1286 N N . LEU A 1 167 ? 1.402 4.662 -6.370 1.00 94.00 167 LEU A N 1
ATOM 1287 C CA . LEU A 1 167 ? 1.299 3.597 -5.377 1.00 94.00 167 LEU A CA 1
ATOM 1288 C C . LEU A 1 167 ? 2.553 2.725 -5.314 1.00 94.00 167 LEU A C 1
ATOM 1290 O O . LEU A 1 167 ? 2.961 2.361 -4.218 1.00 94.00 167 LEU A O 1
ATOM 1294 N N . ALA A 1 168 ? 3.207 2.444 -6.443 1.00 94.31 168 ALA A N 1
ATOM 1295 C CA . ALA A 1 168 ? 4.466 1.698 -6.440 1.00 94.31 168 ALA A CA 1
ATOM 1296 C C . ALA A 1 168 ? 5.557 2.417 -5.627 1.00 94.31 168 ALA A C 1
ATOM 1298 O O . ALA A 1 168 ? 6.248 1.800 -4.816 1.00 94.31 168 ALA A O 1
ATOM 1299 N N . PHE A 1 169 ? 5.676 3.740 -5.778 1.00 93.38 169 PHE A N 1
ATOM 1300 C CA . PHE A 1 169 ? 6.592 4.538 -4.955 1.00 93.38 169 PHE A CA 1
ATOM 1301 C C . PHE A 1 169 ? 6.203 4.535 -3.482 1.00 93.38 169 PHE A C 1
ATOM 1303 O O . PHE A 1 169 ? 7.069 4.392 -2.619 1.00 93.38 169 PHE A O 1
ATOM 1310 N N . PHE A 1 170 ? 4.908 4.647 -3.203 1.00 94.81 170 PHE A N 1
ATOM 1311 C CA . PHE A 1 170 ? 4.390 4.618 -1.845 1.00 94.81 170 PHE A CA 1
ATOM 1312 C C . PHE A 1 170 ? 4.648 3.270 -1.157 1.00 94.81 170 PHE A C 1
ATOM 1314 O O . PHE A 1 170 ? 5.150 3.230 -0.038 1.00 94.81 170 PHE A O 1
ATOM 1321 N N . PHE A 1 171 ? 4.407 2.139 -1.817 1.00 95.62 171 PHE A N 1
ATOM 1322 C CA . PHE A 1 171 ? 4.723 0.825 -1.247 1.00 95.62 171 PHE A CA 1
ATOM 1323 C C . PHE A 1 171 ? 6.220 0.681 -0.990 1.00 95.62 171 PHE A C 1
ATOM 1325 O O . PHE A 1 171 ? 6.624 0.230 0.084 1.00 95.62 171 PHE A O 1
ATOM 1332 N N . GLN A 1 172 ? 7.054 1.161 -1.914 1.00 94.19 172 GLN A N 1
ATOM 1333 C CA . GLN A 1 172 ? 8.497 1.193 -1.726 1.00 94.19 172 GLN A CA 1
ATOM 1334 C C . GLN A 1 172 ? 8.931 2.086 -0.549 1.00 94.19 172 GLN A C 1
ATOM 1336 O O . GLN A 1 172 ? 9.911 1.755 0.124 1.00 94.19 172 GLN A O 1
ATOM 1341 N N . SER A 1 173 ? 8.234 3.192 -0.267 1.00 93.81 173 SER A N 1
ATOM 1342 C CA . SER A 1 173 ? 8.513 4.016 0.913 1.00 93.81 173 SER A CA 1
ATOM 1343 C C . SER A 1 173 ? 8.074 3.327 2.204 1.00 93.81 173 SER A C 1
ATOM 1345 O O . SER A 1 173 ? 8.838 3.337 3.165 1.00 93.81 173 SER A O 1
ATOM 1347 N N . LEU A 1 174 ? 6.917 2.652 2.217 1.00 95.50 174 LEU A N 1
ATOM 1348 C CA . LEU A 1 174 ? 6.437 1.893 3.382 1.00 95.50 174 LEU A CA 1
ATOM 1349 C C . LEU A 1 174 ? 7.425 0.805 3.817 1.00 95.50 174 LEU A C 1
ATOM 1351 O O . LEU A 1 174 ? 7.617 0.591 5.008 1.00 95.50 174 LEU A O 1
ATOM 1355 N N . ARG A 1 175 ? 8.129 0.171 2.869 1.00 94.50 175 ARG A N 1
ATOM 1356 C CA . ARG A 1 175 ? 9.201 -0.806 3.158 1.00 94.50 175 ARG A CA 1
ATOM 1357 C C . ARG A 1 175 ? 10.357 -0.228 3.983 1.00 94.50 175 ARG A C 1
ATOM 1359 O O . ARG A 1 175 ? 11.126 -0.986 4.571 1.00 94.50 175 ARG A O 1
ATOM 1366 N N . LYS A 1 176 ? 10.506 1.099 4.009 1.00 91.69 176 LYS A N 1
ATOM 1367 C CA . LYS A 1 176 ? 11.521 1.820 4.791 1.00 91.69 176 LYS A CA 1
ATOM 1368 C C . LYS A 1 176 ? 10.984 2.316 6.138 1.00 91.69 176 LYS A C 1
ATOM 1370 O O . LYS A 1 176 ? 11.761 2.796 6.956 1.00 91.69 176 LYS A O 1
ATOM 1375 N N . THR A 1 177 ? 9.681 2.201 6.378 1.00 91.88 177 THR A N 1
ATOM 1376 C CA . THR A 1 177 ? 9.016 2.615 7.616 1.00 91.88 177 THR A CA 1
ATOM 1377 C C . THR A 1 177 ? 8.891 1.405 8.537 1.00 91.88 177 THR A C 1
ATOM 1379 O O . THR A 1 177 ? 8.235 0.432 8.184 1.00 91.88 177 THR A O 1
ATOM 1382 N N . ALA A 1 178 ? 9.539 1.432 9.705 1.00 92.12 178 ALA A N 1
ATOM 1383 C CA . ALA A 1 178 ? 9.717 0.244 10.548 1.00 92.12 178 ALA A CA 1
ATOM 1384 C C . ALA A 1 178 ? 8.400 -0.475 10.913 1.00 92.12 178 ALA A C 1
ATOM 1386 O O . ALA A 1 178 ? 8.319 -1.694 10.786 1.00 92.12 178 ALA A O 1
ATOM 1387 N N . ASP A 1 179 ? 7.362 0.270 11.295 1.00 90.94 179 ASP A N 1
ATOM 1388 C CA . ASP A 1 179 ? 6.038 -0.240 11.681 1.00 90.94 179 ASP A CA 1
ATOM 1389 C C . ASP A 1 179 ? 5.157 -0.660 10.490 1.00 90.94 179 ASP A C 1
ATOM 1391 O O . ASP A 1 179 ? 4.197 -1.407 10.663 1.00 90.94 179 ASP A O 1
ATOM 1395 N N . LEU A 1 180 ? 5.485 -0.219 9.271 1.00 94.50 180 LEU A N 1
ATOM 1396 C CA . LEU A 1 180 ? 4.722 -0.510 8.049 1.00 94.50 180 LEU A CA 1
ATOM 1397 C C . LEU A 1 180 ? 5.508 -1.336 7.023 1.00 94.50 180 LEU A C 1
ATOM 1399 O O . LEU A 1 180 ? 4.998 -1.613 5.936 1.00 94.50 180 LEU A O 1
ATOM 1403 N N . LYS A 1 181 ? 6.718 -1.785 7.370 1.00 95.31 181 LYS A N 1
ATOM 1404 C CA . LYS A 1 181 ? 7.622 -2.490 6.458 1.00 95.31 181 LYS A CA 1
ATOM 1405 C C . LYS A 1 181 ? 6.955 -3.702 5.816 1.00 95.31 181 LYS A C 1
ATOM 1407 O O . LYS A 1 181 ? 6.936 -3.813 4.593 1.00 95.31 181 LYS A O 1
ATOM 1412 N N . MET A 1 182 ? 6.363 -4.567 6.638 1.00 92.19 182 MET A N 1
ATOM 1413 C CA . MET A 1 182 ? 5.692 -5.786 6.177 1.00 92.19 182 MET A CA 1
ATOM 1414 C C . MET A 1 182 ? 4.483 -5.472 5.285 1.00 92.19 182 MET A C 1
ATOM 1416 O O . MET A 1 182 ? 4.238 -6.162 4.299 1.00 92.19 182 MET A O 1
ATOM 1420 N N . VAL A 1 183 ? 3.756 -4.389 5.580 1.00 93.69 183 VAL A N 1
ATOM 1421 C CA . VAL A 1 183 ? 2.639 -3.918 4.746 1.00 93.69 183 VAL A CA 1
ATOM 1422 C C . VAL A 1 183 ? 3.148 -3.489 3.375 1.00 93.69 183 VAL A C 1
ATOM 1424 O O . VAL A 1 183 ? 2.599 -3.907 2.358 1.00 93.69 183 VAL A O 1
ATOM 1427 N N . GLY A 1 184 ? 4.230 -2.707 3.339 1.00 95.69 184 GLY A N 1
ATOM 1428 C CA . GLY A 1 184 ? 4.890 -2.307 2.101 1.00 95.69 184 GLY A CA 1
ATOM 1429 C C . GLY A 1 184 ? 5.358 -3.507 1.276 1.00 95.69 184 GLY A C 1
ATOM 1430 O O . GLY A 1 184 ? 5.108 -3.556 0.076 1.00 95.69 184 GLY A O 1
ATOM 1431 N N . GLU A 1 185 ? 5.981 -4.505 1.906 1.00 95.00 185 GLU A N 1
ATOM 1432 C CA . GLU A 1 185 ? 6.438 -5.733 1.235 1.00 95.00 185 GLU A CA 1
ATOM 1433 C C . GLU A 1 185 ? 5.273 -6.538 0.642 1.00 95.00 185 GLU A C 1
ATOM 1435 O O . GLU A 1 185 ? 5.332 -6.955 -0.521 1.00 95.00 185 GLU A O 1
ATOM 1440 N N . ASN A 1 186 ? 4.187 -6.706 1.398 1.00 92.94 186 ASN A N 1
ATOM 1441 C CA . ASN A 1 186 ? 3.008 -7.442 0.950 1.00 92.94 186 ASN A CA 1
ATOM 1442 C C . ASN A 1 186 ? 2.283 -6.731 -0.199 1.00 92.94 186 ASN A C 1
ATOM 1444 O O . ASN A 1 186 ? 1.941 -7.368 -1.198 1.00 92.94 186 ASN A O 1
ATOM 1448 N N . LEU A 1 187 ? 2.085 -5.413 -0.095 1.00 95.50 187 LEU A N 1
ATOM 1449 C CA . LEU A 1 187 ? 1.435 -4.617 -1.139 1.00 95.50 187 LEU A CA 1
ATOM 1450 C C . LEU A 1 187 ? 2.285 -4.551 -2.411 1.00 95.50 187 LEU A C 1
ATOM 1452 O O . LEU A 1 187 ? 1.750 -4.737 -3.503 1.00 95.50 187 LEU A O 1
ATOM 1456 N N . GLN A 1 188 ? 3.605 -4.393 -2.283 1.00 95.50 188 GLN A N 1
ATOM 1457 C CA . GLN A 1 188 ? 4.524 -4.435 -3.422 1.00 95.50 188 GLN A CA 1
ATOM 1458 C C . GLN A 1 188 ? 4.510 -5.814 -4.104 1.00 95.50 188 GLN A C 1
ATOM 1460 O O . GLN A 1 188 ? 4.482 -5.915 -5.329 1.00 95.50 188 GLN A O 1
ATOM 1465 N N . THR A 1 189 ? 4.455 -6.894 -3.322 1.00 93.56 189 THR A N 1
ATOM 1466 C CA . THR A 1 189 ? 4.339 -8.260 -3.852 1.00 93.56 189 THR A CA 1
ATOM 1467 C C . THR A 1 189 ? 3.004 -8.478 -4.569 1.00 93.56 189 THR A C 1
ATOM 1469 O O . THR A 1 189 ? 2.965 -9.095 -5.638 1.00 93.56 189 THR A O 1
ATOM 1472 N N . ALA A 1 190 ? 1.899 -7.984 -4.003 1.00 91.44 190 ALA A N 1
ATOM 1473 C CA . ALA A 1 190 ? 0.582 -8.041 -4.633 1.00 91.44 190 ALA A CA 1
ATOM 1474 C C . ALA A 1 190 ? 0.561 -7.264 -5.959 1.00 91.44 190 ALA A C 1
ATOM 1476 O O . ALA A 1 190 ? 0.048 -7.778 -6.954 1.00 91.44 190 ALA A O 1
ATOM 1477 N N . GLN A 1 191 ? 1.197 -6.090 -5.990 1.00 94.56 191 GLN A N 1
ATOM 1478 C CA . GLN A 1 191 ? 1.375 -5.276 -7.189 1.00 94.56 191 GLN A CA 1
ATOM 1479 C C . GLN A 1 191 ? 2.123 -6.037 -8.292 1.00 94.56 191 GLN A C 1
ATOM 1481 O O . GLN A 1 191 ? 1.631 -6.146 -9.412 1.00 94.56 191 GLN A O 1
ATOM 1486 N N . TYR A 1 192 ? 3.262 -6.659 -7.975 1.00 94.56 192 TYR A N 1
ATOM 1487 C CA . TYR A 1 192 ? 4.028 -7.440 -8.955 1.00 94.56 192 TYR A CA 1
ATOM 1488 C C . TYR A 1 192 ? 3.238 -8.628 -9.509 1.00 94.56 192 TYR A C 1
ATOM 1490 O O . TYR A 1 192 ? 3.253 -8.891 -10.712 1.00 94.56 192 TYR A O 1
ATOM 1498 N N . LYS A 1 193 ? 2.497 -9.338 -8.649 1.00 90.44 193 LYS A N 1
ATOM 1499 C CA . LYS A 1 193 ? 1.607 -10.425 -9.087 1.00 90.44 193 LYS A CA 1
ATOM 1500 C C . LYS A 1 193 ? 0.515 -9.912 -10.027 1.00 90.44 193 LYS A C 1
ATOM 1502 O O . LYS A 1 193 ? 0.173 -10.608 -10.982 1.00 90.44 193 LYS A O 1
ATOM 1507 N N . LEU A 1 194 ? -0.035 -8.726 -9.763 1.00 89.38 194 LEU A N 1
ATOM 1508 C CA . LEU A 1 194 ? -1.033 -8.097 -10.622 1.00 89.38 194 LEU A CA 1
ATOM 1509 C C . LEU A 1 194 ? -0.438 -7.727 -11.985 1.00 89.38 194 LEU A C 1
ATOM 1511 O O . LEU A 1 194 ? -1.011 -8.112 -12.999 1.00 89.38 194 LEU A O 1
ATOM 1515 N N . TRP A 1 195 ? 0.714 -7.054 -12.025 1.00 93.88 195 TRP A N 1
ATOM 1516 C CA . TRP A 1 195 ? 1.395 -6.705 -13.279 1.00 93.88 195 TRP A CA 1
ATOM 1517 C C . TRP A 1 195 ? 1.686 -7.940 -14.137 1.00 93.88 195 TRP A C 1
ATOM 1519 O O . TRP A 1 195 ? 1.372 -7.947 -15.327 1.00 93.88 195 TRP A O 1
ATOM 1529 N N . TRP A 1 196 ? 2.145 -9.032 -13.516 1.00 91.38 196 TRP A N 1
ATOM 1530 C CA . TRP A 1 196 ? 2.329 -10.311 -14.203 1.00 91.38 196 TRP A CA 1
ATOM 1531 C C . TRP A 1 196 ? 1.015 -10.860 -14.780 1.00 91.38 196 TRP A C 1
ATOM 1533 O O . TRP A 1 196 ? 0.952 -11.224 -15.955 1.00 91.38 196 TRP A O 1
ATOM 1543 N N . LYS A 1 197 ? -0.059 -10.904 -13.974 1.00 90.12 197 LYS A N 1
ATOM 1544 C CA . LYS A 1 197 ? -1.390 -11.357 -14.425 1.00 90.12 197 LYS A CA 1
ATOM 1545 C C . LYS A 1 197 ? -1.923 -10.509 -15.584 1.00 90.12 197 LYS A C 1
ATOM 1547 O O . LYS A 1 197 ? -2.599 -11.038 -16.461 1.00 90.12 197 LYS A O 1
ATOM 1552 N N . LEU A 1 198 ? -1.602 -9.216 -15.598 1.00 90.06 198 LEU A N 1
ATOM 1553 C CA . LEU A 1 198 ? -1.947 -8.276 -16.666 1.00 90.06 198 LEU A CA 1
ATOM 1554 C C . LEU A 1 198 ? -1.033 -8.381 -17.897 1.00 90.06 198 LEU A C 1
ATOM 1556 O O . LEU A 1 198 ? -1.201 -7.592 -18.821 1.00 90.06 198 LEU A O 1
ATOM 1560 N N . ARG A 1 199 ? -0.102 -9.346 -17.929 1.00 91.62 199 ARG A N 1
ATOM 1561 C CA . ARG A 1 199 ? 0.872 -9.539 -19.016 1.00 91.62 199 ARG A CA 1
ATOM 1562 C C . ARG A 1 199 ? 1.744 -8.305 -19.267 1.00 91.62 199 ARG A C 1
ATOM 1564 O O . ARG A 1 199 ? 2.195 -8.100 -20.384 1.00 91.62 199 ARG A O 1
ATOM 1571 N N . MET A 1 200 ? 1.987 -7.496 -18.237 1.00 92.88 200 MET A N 1
ATOM 1572 C CA . MET A 1 200 ? 2.883 -6.348 -18.342 1.00 92.88 200 MET A CA 1
ATOM 1573 C C . MET A 1 200 ? 4.320 -6.843 -18.503 1.00 92.88 200 MET A C 1
ATOM 1575 O O . MET A 1 200 ? 4.831 -7.558 -17.637 1.00 92.88 200 MET A O 1
ATOM 1579 N N . GLU A 1 201 ? 4.995 -6.472 -19.582 1.00 93.62 201 GLU A N 1
ATOM 1580 C CA . GLU A 1 201 ? 6.405 -6.810 -19.747 1.00 93.62 201 GLU A CA 1
ATOM 1581 C C . GLU A 1 201 ? 7.292 -5.852 -18.936 1.00 93.62 201 GLU A C 1
ATOM 1583 O O . GLU A 1 201 ? 6.890 -4.720 -18.646 1.00 93.62 201 GLU A O 1
ATOM 1588 N N . PRO A 1 202 ? 8.523 -6.251 -18.561 1.00 94.12 202 PRO A N 1
ATOM 1589 C CA . PRO A 1 202 ? 9.464 -5.333 -17.922 1.00 94.12 202 PRO A CA 1
ATOM 1590 C C . PRO A 1 202 ? 9.680 -4.051 -18.745 1.00 94.12 202 PRO A C 1
ATOM 1592 O O . PRO A 1 202 ? 9.752 -2.962 -18.181 1.00 94.12 202 PRO A O 1
ATOM 1595 N N . SER A 1 203 ? 9.701 -4.158 -20.075 1.00 92.00 203 SER A N 1
ATOM 1596 C CA . SER A 1 203 ? 9.814 -3.026 -21.005 1.00 92.00 203 SER A CA 1
ATOM 1597 C C . SER A 1 203 ? 8.660 -2.019 -20.862 1.00 92.00 203 SER A C 1
ATOM 1599 O O . SER A 1 203 ? 8.895 -0.808 -20.862 1.00 92.00 203 SER A O 1
ATOM 1601 N N . ASP A 1 204 ? 7.427 -2.495 -20.681 1.00 93.06 204 ASP A N 1
ATOM 1602 C CA . ASP A 1 204 ? 6.255 -1.650 -20.435 1.00 93.06 204 ASP A CA 1
ATOM 1603 C C . ASP A 1 204 ? 6.357 -0.938 -19.085 1.00 93.06 204 ASP A C 1
ATOM 1605 O O . ASP A 1 204 ? 6.095 0.266 -18.987 1.00 93.06 204 ASP A O 1
ATOM 1609 N N . LEU A 1 205 ? 6.784 -1.664 -18.045 1.00 93.25 205 LEU A N 1
ATOM 1610 C CA . LEU A 1 205 ? 6.975 -1.086 -16.718 1.00 93.25 205 LEU A CA 1
ATOM 1611 C C . LEU A 1 205 ? 8.061 -0.001 -16.745 1.00 93.25 205 LEU A C 1
ATOM 1613 O O . LEU A 1 205 ? 7.845 1.078 -16.194 1.00 93.25 205 LEU A O 1
ATOM 1617 N N . ALA A 1 206 ? 9.189 -0.248 -17.417 1.00 91.88 206 ALA A N 1
ATOM 1618 C CA . ALA A 1 206 ? 10.284 0.715 -17.546 1.00 91.88 206 ALA A CA 1
ATOM 1619 C C . ALA A 1 206 ? 9.814 2.042 -18.161 1.00 91.88 206 ALA A C 1
ATOM 1621 O O . ALA A 1 206 ? 10.137 3.108 -17.632 1.00 91.88 206 ALA A O 1
ATOM 1622 N N . LYS A 1 207 ? 8.988 1.975 -19.215 1.00 91.12 207 LYS A N 1
ATOM 1623 C CA . LYS A 1 207 ? 8.344 3.152 -19.818 1.00 91.12 207 LYS A CA 1
ATOM 1624 C C . LYS A 1 207 ? 7.400 3.844 -18.837 1.00 91.12 207 LYS A C 1
ATOM 1626 O O . LYS A 1 207 ? 7.463 5.055 -18.679 1.00 91.12 207 LYS A O 1
ATOM 1631 N N . SER A 1 208 ? 6.551 3.089 -18.135 1.00 89.62 208 SER A N 1
ATOM 1632 C CA . SER A 1 208 ? 5.588 3.668 -17.183 1.00 89.62 208 SER A CA 1
ATOM 1633 C C . SER A 1 208 ? 6.247 4.364 -15.983 1.00 89.62 208 SER A C 1
ATOM 1635 O O . SER A 1 208 ? 5.692 5.319 -15.442 1.00 89.62 208 SER A O 1
ATOM 1637 N N . LEU A 1 209 ? 7.436 3.904 -15.580 1.00 90.19 209 LEU A N 1
ATOM 1638 C CA . LEU A 1 209 ? 8.233 4.495 -14.506 1.00 90.19 209 LEU A CA 1
ATOM 1639 C C . LEU A 1 209 ? 9.146 5.632 -14.995 1.00 90.19 209 LEU A C 1
ATOM 1641 O O . LEU A 1 209 ? 9.785 6.281 -14.167 1.00 90.19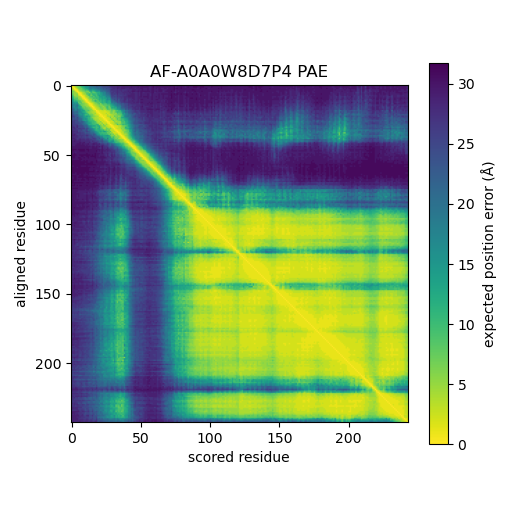 209 LEU A O 1
ATOM 1645 N N . GLY A 1 210 ? 9.234 5.877 -16.305 1.00 88.75 210 GLY A N 1
ATOM 1646 C CA . GLY A 1 210 ? 10.144 6.869 -16.880 1.00 88.75 210 GLY A CA 1
ATOM 1647 C C . GLY A 1 210 ? 11.625 6.533 -16.651 1.00 88.75 210 GLY A C 1
ATOM 1648 O O . GLY A 1 210 ? 12.421 7.410 -16.313 1.00 88.75 210 GLY A O 1
ATOM 1649 N N . ILE A 1 211 ? 11.981 5.242 -16.683 1.00 86.31 211 ILE A N 1
ATOM 1650 C CA . ILE A 1 211 ? 13.362 4.767 -16.476 1.00 86.31 211 ILE A CA 1
ATOM 1651 C C . ILE A 1 211 ? 14.179 4.861 -17.764 1.00 86.31 211 ILE A C 1
ATOM 1653 O O . ILE A 1 211 ? 15.389 5.069 -17.700 1.00 86.31 211 ILE A O 1
ATOM 1657 N N . THR A 1 212 ? 13.532 4.719 -18.919 1.00 81.88 212 THR A N 1
ATOM 1658 C CA . THR A 1 212 ? 14.189 4.776 -20.231 1.00 81.88 212 THR A CA 1
ATOM 1659 C C . THR A 1 212 ? 14.926 6.104 -20.403 1.00 81.88 212 THR A C 1
ATOM 1661 O O . THR A 1 212 ? 16.113 6.126 -20.707 1.00 81.88 212 THR A O 1
ATOM 1664 N N . GLU A 1 213 ? 14.257 7.202 -20.062 1.00 79.62 213 GLU A N 1
ATOM 1665 C CA . GLU A 1 213 ?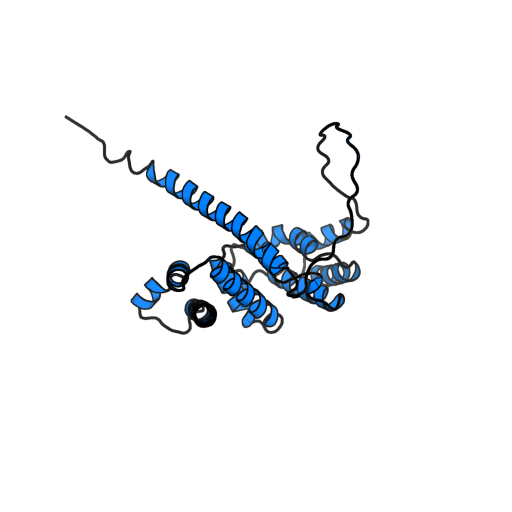 14.773 8.568 -20.128 1.00 79.62 213 GLU A CA 1
ATOM 1666 C C . GLU A 1 213 ? 15.865 8.819 -19.070 1.00 79.62 213 GLU A C 1
ATOM 1668 O O . GLU A 1 213 ? 16.816 9.567 -19.293 1.00 79.62 213 GLU A O 1
ATOM 1673 N N . LEU A 1 214 ? 15.763 8.175 -17.900 1.00 77.44 214 LEU A N 1
ATOM 1674 C CA . LEU A 1 214 ? 16.782 8.281 -16.852 1.00 77.44 214 LEU A CA 1
ATOM 1675 C C . LEU A 1 214 ? 18.092 7.598 -17.239 1.00 77.44 214 LEU A C 1
ATOM 1677 O O . LEU A 1 214 ? 19.163 8.129 -16.936 1.00 77.44 214 LEU A O 1
ATOM 1681 N N . LEU A 1 215 ? 18.016 6.436 -17.889 1.00 75.06 215 LEU A N 1
ATOM 1682 C CA . LEU A 1 215 ? 19.193 5.710 -18.361 1.00 75.06 215 LEU A CA 1
ATOM 1683 C C . LEU A 1 215 ? 19.966 6.527 -19.402 1.00 75.06 215 LEU A C 1
ATOM 1685 O O . LEU A 1 215 ? 21.191 6.595 -19.326 1.00 75.06 215 LEU A O 1
ATOM 1689 N N . GLU A 1 216 ? 19.258 7.222 -20.293 1.00 73.19 216 GLU A N 1
ATOM 1690 C CA . GLU A 1 216 ? 19.848 8.149 -21.270 1.00 73.19 216 GLU A CA 1
ATOM 1691 C C . GLU A 1 216 ? 20.541 9.353 -20.600 1.00 73.19 216 GLU A C 1
ATOM 1693 O O . GLU A 1 216 ? 21.507 9.893 -21.134 1.00 73.19 216 GLU A O 1
ATOM 1698 N N . SER A 1 217 ? 20.104 9.738 -19.395 1.00 71.31 217 SER A N 1
ATOM 1699 C CA . SER A 1 217 ? 20.664 10.862 -18.627 1.00 71.31 217 SER A CA 1
ATOM 1700 C C . SER A 1 217 ? 21.879 10.519 -17.742 1.00 71.31 217 SER A C 1
ATOM 1702 O O . SER A 1 217 ? 22.419 11.403 -17.076 1.00 71.31 217 SER A O 1
ATOM 1704 N N . GLY A 1 218 ? 22.314 9.251 -17.689 1.00 67.69 218 GLY A N 1
ATOM 1705 C CA . GLY A 1 218 ? 23.532 8.828 -16.975 1.00 67.69 218 GLY A CA 1
ATOM 1706 C C . GLY A 1 218 ? 23.458 8.824 -15.437 1.00 67.69 218 GLY A C 1
ATOM 1707 O O . GLY A 1 218 ? 24.481 8.694 -14.767 1.00 67.69 218 GLY A O 1
ATOM 1708 N N . LYS A 1 219 ? 22.264 8.953 -14.846 1.00 62.62 219 LYS A N 1
ATOM 1709 C CA . LYS A 1 219 ? 22.046 9.055 -13.391 1.00 62.62 219 LYS A CA 1
ATOM 1710 C C . LYS A 1 219 ? 21.483 7.736 -12.850 1.00 62.62 219 LYS A C 1
ATOM 1712 O O . LYS A 1 219 ? 20.285 7.499 -12.982 1.00 62.62 219 LYS A O 1
ATOM 1717 N N . VAL A 1 220 ? 22.302 6.836 -12.286 1.00 65.56 220 VAL A N 1
ATOM 1718 C CA . VAL A 1 220 ? 21.832 5.445 -12.090 1.00 65.56 220 VAL A CA 1
ATOM 1719 C C . VAL A 1 220 ? 22.272 4.793 -10.775 1.00 65.56 220 VAL A C 1
ATOM 1721 O O . VAL A 1 220 ? 23.458 4.655 -10.505 1.00 65.56 220 VAL A O 1
ATOM 1724 N N . MET A 1 221 ? 21.259 4.379 -9.997 1.00 62.22 221 MET A N 1
ATOM 1725 C CA . MET A 1 221 ? 21.117 3.131 -9.207 1.00 62.22 221 MET A CA 1
ATOM 1726 C C . MET A 1 221 ? 20.370 3.323 -7.877 1.00 62.22 221 MET A C 1
ATOM 1728 O O . MET A 1 221 ? 19.680 2.405 -7.443 1.00 62.22 221 MET A O 1
ATOM 1732 N N . SER A 1 222 ? 20.409 4.513 -7.267 1.00 68.50 222 SER A N 1
ATOM 1733 C CA . SER A 1 222 ? 19.727 4.762 -5.979 1.00 68.50 222 SER A CA 1
ATOM 1734 C C . SER A 1 222 ? 18.281 5.269 -6.105 1.00 68.50 222 SER A C 1
ATOM 1736 O O . SER A 1 222 ? 17.596 5.410 -5.090 1.00 68.50 222 SER A O 1
ATOM 1738 N N . ASP A 1 223 ? 17.804 5.565 -7.322 1.00 83.50 223 ASP A N 1
ATOM 1739 C CA . ASP A 1 223 ? 16.424 6.024 -7.539 1.00 83.50 223 ASP A CA 1
ATOM 1740 C C . ASP A 1 223 ? 15.437 4.860 -7.271 1.00 83.50 223 ASP A C 1
ATOM 1742 O O . ASP A 1 223 ? 15.624 3.764 -7.816 1.00 83.50 223 ASP A O 1
ATOM 1746 N N . PRO A 1 224 ? 14.381 5.066 -6.454 1.00 87.19 224 PRO A N 1
ATOM 1747 C CA . PRO A 1 224 ? 13.354 4.059 -6.178 1.00 87.19 224 PRO A CA 1
ATOM 1748 C C . PRO A 1 224 ? 12.759 3.392 -7.423 1.00 87.19 224 PRO A C 1
ATOM 1750 O O . PRO A 1 224 ? 12.352 2.234 -7.342 1.00 87.19 224 PRO A O 1
ATOM 1753 N N . ARG A 1 225 ? 12.752 4.079 -8.573 1.00 90.25 225 ARG A N 1
ATOM 1754 C CA . ARG A 1 225 ? 12.322 3.535 -9.868 1.00 90.25 225 ARG A CA 1
ATOM 1755 C C . ARG A 1 225 ? 13.073 2.265 -10.243 1.00 90.25 225 ARG A C 1
ATOM 1757 O O . ARG A 1 225 ? 12.442 1.271 -10.593 1.00 90.25 225 ARG A O 1
ATOM 1764 N N . PHE A 1 226 ? 14.398 2.266 -10.103 1.00 90.38 226 PHE A N 1
ATOM 1765 C CA . PHE A 1 226 ? 15.215 1.090 -10.406 1.00 90.38 226 PHE A CA 1
ATOM 1766 C C . PHE A 1 226 ? 14.927 -0.054 -9.434 1.00 90.38 226 PHE A C 1
ATOM 1768 O O . PHE A 1 226 ? 14.811 -1.197 -9.862 1.00 90.38 226 PHE A O 1
ATOM 1775 N N . ILE A 1 227 ? 14.736 0.246 -8.146 1.00 91.38 227 ILE A N 1
ATOM 1776 C CA . ILE A 1 227 ? 14.411 -0.774 -7.138 1.00 91.38 227 ILE A CA 1
ATOM 1777 C C . ILE A 1 227 ? 13.079 -1.459 -7.470 1.00 91.38 227 ILE A C 1
ATOM 1779 O O . ILE A 1 227 ? 12.988 -2.685 -7.438 1.00 91.38 227 ILE A O 1
ATOM 1783 N N . ILE A 1 228 ? 12.056 -0.674 -7.817 1.00 94.00 228 ILE A N 1
ATOM 1784 C CA . ILE A 1 228 ? 10.732 -1.190 -8.185 1.00 94.00 228 ILE A CA 1
ATOM 1785 C C . ILE A 1 228 ? 10.821 -2.027 -9.465 1.00 94.00 228 ILE A C 1
ATOM 1787 O O . ILE A 1 228 ? 10.286 -3.135 -9.506 1.00 94.00 228 ILE A O 1
ATOM 1791 N N . TYR A 1 229 ? 11.515 -1.514 -10.483 1.00 94.44 229 TYR A N 1
ATOM 1792 C CA . TYR A 1 229 ? 11.705 -2.193 -11.761 1.00 94.44 229 TYR A CA 1
ATOM 1793 C C . TYR A 1 229 ? 12.407 -3.542 -11.601 1.00 94.44 229 TYR A C 1
ATOM 1795 O O . TYR A 1 229 ? 11.886 -4.556 -12.062 1.00 94.44 229 TYR A O 1
ATOM 1803 N N . PHE A 1 230 ? 13.552 -3.581 -10.913 1.00 93.00 230 PHE A N 1
ATOM 1804 C CA . PHE A 1 230 ? 14.298 -4.82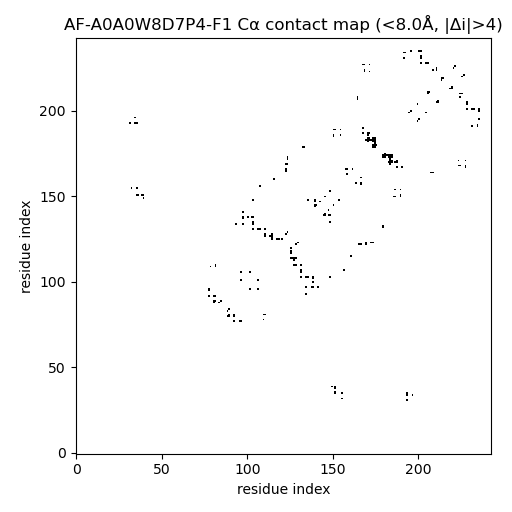5 -10.723 1.00 93.00 230 PHE A CA 1
ATOM 1805 C C . PHE A 1 230 ? 13.534 -5.829 -9.858 1.00 93.00 230 PHE A C 1
ATOM 1807 O O . PHE A 1 230 ? 13.541 -7.017 -10.174 1.00 93.00 230 PHE A O 1
ATOM 1814 N N . GLY A 1 231 ? 12.807 -5.360 -8.836 1.00 93.50 231 GLY A N 1
ATOM 1815 C CA . GLY A 1 231 ? 11.924 -6.217 -8.044 1.00 93.50 231 GLY A CA 1
ATOM 1816 C C . GLY A 1 231 ? 10.852 -6.901 -8.898 1.00 93.50 231 GLY A C 1
ATOM 1817 O O . GLY A 1 231 ? 10.626 -8.103 -8.763 1.00 93.50 231 GLY A O 1
ATOM 1818 N N . TYR A 1 232 ? 10.233 -6.172 -9.833 1.00 95.75 232 TYR A N 1
ATOM 1819 C CA . TYR A 1 232 ? 9.278 -6.773 -10.764 1.00 95.75 232 TYR A CA 1
ATOM 1820 C C . TYR A 1 232 ? 9.941 -7.699 -11.788 1.00 95.75 232 TYR A C 1
ATOM 1822 O O . TYR A 1 232 ? 9.448 -8.804 -12.022 1.00 95.75 232 TYR A O 1
ATOM 1830 N N . ALA A 1 233 ? 11.059 -7.276 -12.383 1.00 94.25 233 ALA A N 1
ATOM 1831 C CA . ALA A 1 233 ? 11.785 -8.062 -13.376 1.00 94.25 233 ALA A CA 1
ATOM 1832 C C . ALA A 1 233 ? 12.189 -9.434 -12.817 1.00 94.25 233 ALA A C 1
ATOM 1834 O O . ALA A 1 233 ? 12.070 -10.440 -13.512 1.00 94.25 233 ALA A O 1
ATOM 1835 N N . GLU A 1 234 ? 12.580 -9.506 -11.544 1.00 93.06 234 GLU A N 1
ATOM 1836 C CA . GLU A 1 234 ? 12.869 -10.773 -10.875 1.00 93.06 234 GLU A CA 1
ATOM 1837 C C . GLU A 1 234 ? 11.638 -11.694 -10.805 1.00 93.06 234 GLU A C 1
ATOM 1839 O O . GLU A 1 234 ? 11.726 -12.879 -11.141 1.00 93.06 234 GLU A O 1
ATOM 1844 N N . VAL A 1 235 ? 10.475 -11.164 -10.408 1.00 92.56 235 VAL A N 1
ATOM 1845 C CA . VAL A 1 235 ? 9.215 -11.927 -10.370 1.00 92.56 235 VAL A CA 1
ATOM 1846 C C . VAL A 1 235 ? 8.841 -12.424 -11.765 1.00 92.56 235 VAL A C 1
ATOM 1848 O O . VAL A 1 235 ? 8.485 -13.594 -11.924 1.00 92.56 235 VAL A O 1
ATOM 1851 N N . TRP A 1 236 ? 8.954 -11.555 -12.770 1.00 93.25 236 TRP A N 1
ATOM 1852 C CA . TRP A 1 236 ? 8.670 -11.876 -14.164 1.00 93.25 236 TRP A CA 1
ATOM 1853 C C . TRP A 1 236 ? 9.584 -13.003 -14.669 1.00 93.25 236 TRP A C 1
ATOM 1855 O O . TRP A 1 236 ? 9.082 -14.028 -15.130 1.00 93.25 236 TRP A O 1
ATOM 1865 N N . LEU A 1 237 ? 10.905 -12.884 -14.465 1.00 92.19 237 LEU A N 1
ATOM 1866 C CA . LEU A 1 237 ? 11.911 -13.888 -14.843 1.00 92.19 237 LEU A CA 1
ATOM 1867 C C . LEU A 1 237 ? 11.679 -15.247 -14.170 1.00 92.19 237 LEU A C 1
ATOM 1869 O O . LEU A 1 237 ? 11.828 -16.290 -14.804 1.00 92.19 237 LEU A O 1
ATOM 1873 N N . ARG A 1 238 ? 11.313 -15.265 -12.884 1.00 91.19 238 ARG A N 1
ATOM 1874 C CA . ARG A 1 238 ? 10.995 -16.516 -12.178 1.00 91.19 238 ARG A CA 1
ATOM 1875 C C . ARG A 1 238 ? 9.770 -17.203 -12.782 1.00 91.19 238 ARG A C 1
ATOM 1877 O O . ARG A 1 238 ? 9.752 -18.423 -12.868 1.00 91.19 238 ARG A O 1
ATOM 1884 N N . LYS A 1 239 ? 8.753 -16.442 -13.195 1.00 88.56 239 LYS A N 1
ATOM 1885 C CA . LYS A 1 239 ? 7.509 -16.996 -13.745 1.00 88.56 239 LYS A CA 1
ATOM 1886 C C . LYS A 1 239 ? 7.654 -17.512 -15.172 1.00 88.56 239 LYS A C 1
ATOM 1888 O O . LYS A 1 239 ? 7.077 -18.551 -15.464 1.00 88.56 239 LYS A O 1
ATOM 1893 N N . ILE A 1 240 ? 8.435 -16.850 -16.025 1.00 89.19 240 ILE A N 1
ATOM 1894 C CA . ILE A 1 240 ? 8.705 -17.373 -17.374 1.00 89.19 240 ILE A CA 1
ATOM 1895 C C . ILE A 1 240 ? 9.583 -18.629 -17.364 1.00 89.19 240 ILE A C 1
ATOM 1897 O O . ILE A 1 240 ? 9.451 -19.436 -18.264 1.00 89.19 240 ILE A O 1
ATOM 1901 N N . LYS A 1 241 ? 10.458 -18.820 -16.366 1.00 81.56 241 LYS A N 1
ATOM 1902 C CA . LYS A 1 241 ? 11.297 -20.031 -16.253 1.00 81.56 241 LYS A CA 1
ATOM 1903 C C . LYS A 1 241 ? 10.535 -21.273 -15.781 1.00 81.56 241 LYS A C 1
ATOM 1905 O O . LYS A 1 241 ? 11.059 -22.373 -15.896 1.00 81.56 241 LYS A O 1
ATOM 1910 N N . LEU A 1 242 ? 9.371 -21.084 -15.162 1.00 72.25 242 LEU A N 1
ATOM 1911 C CA . LEU A 1 242 ? 8.538 -22.159 -14.612 1.00 72.25 242 LEU A CA 1
ATOM 1912 C C . LEU A 1 242 ? 7.443 -22.626 -15.584 1.00 72.25 242 LEU A C 1
ATOM 1914 O O . LEU A 1 242 ? 6.760 -23.599 -15.277 1.00 72.25 242 LEU A O 1
ATOM 1918 N N . ASN A 1 243 ? 7.268 -21.923 -16.705 1.00 56.28 243 ASN A N 1
ATOM 1919 C CA . ASN A 1 243 ? 6.337 -22.248 -17.784 1.00 56.28 243 ASN A CA 1
ATOM 1920 C C . ASN A 1 243 ? 7.114 -22.718 -19.013 1.00 56.28 243 ASN A C 1
ATOM 1922 O O . ASN A 1 243 ? 6.523 -23.491 -19.793 1.00 56.28 243 ASN A O 1
#

Organism: Phytophthora nicotianae (NCBI:txid4792)

Solvent-accessible surface area (backbone atoms only — not comparable to full-atom values): 14805 Å² total; per-residue (Å²): 135,91,81,94,73,76,74,72,65,63,67,61,56,63,63,54,53,53,54,56,50,51,51,51,52,49,49,46,51,56,50,47,53,56,53,39,61,64,64,67,57,79,93,69,95,74,85,91,82,86,80,82,90,87,85,86,80,91,80,91,80,81,94,70,95,70,81,84,75,75,84,54,90,64,51,69,62,52,53,52,36,56,72,59,61,43,80,72,40,42,59,53,44,52,52,52,38,55,76,66,63,55,53,58,68,57,55,45,63,64,44,40,70,58,37,61,69,39,59,87,43,63,71,86,72,28,60,63,52,54,48,50,53,52,48,42,50,54,51,25,57,77,68,73,34,56,82,86,62,41,69,50,60,55,50,53,58,49,58,75,72,44,58,72,67,61,46,54,53,36,25,60,52,28,49,73,34,86,95,38,21,69,57,14,51,51,52,46,51,52,48,43,54,48,39,52,75,70,66,56,47,65,71,55,50,36,57,72,63,54,43,63,67,36,62,77,66,74,68,84,73,87,52,67,61,54,55,55,50,52,57,38,42,51,56,51,54,56,54,63,73,76,107